Protein AF-A0A6I3B6B9-F1 (afdb_monomer_lite)

Sequence (258 aa):
MRSDYGFRREELPRYLNVDPARRLVVLAGHDRGEQVFMSELSAALTDPCNPTTLVIIAGGQFFLPPEGKAEQDWQAEFREFRREFYRSLPFNSAIEDSARGSLAGREPFLGLHLRYSDRAHQAPLVDEIRKALIEARDASGLSSVFIASDTNEARAKWVSECKSLGLNPWFIEQDSWDRSKTGSGHAALVDWRVLGHSQRLVYFSESTFAVEAAVAAGAYDRSFPLAPHPRQAAAVKGRELIRAAVTYPMRHGWFSSQ

Foldseek 3Di:
DDDPPPDDPVPFDEAWDQDLVQLETEHHPPPNFRQVCVVVVVVSCPDPSNRPYYHYDHPADHDDDDPPDDPVVRVVVVLLVLLVVLVPDDDDVVLVVLLCVVCPPDDAEEEEEEECPPVVLWDFDPVLLLVQLLVL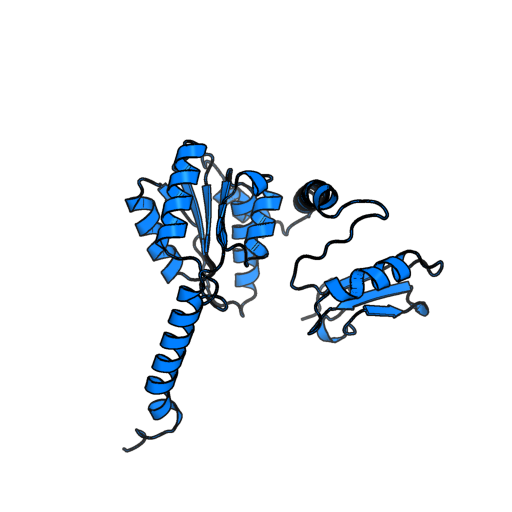CVVPVAQEYEYHYLDPVVVVVVCVSSVVSNHDYDYDDQPDSDPVDPRVVSRLSSSLVNLLCHQEYEYALPDRSNCSSCSNVVNNVVYHHGGGDNVSNVVVVVVVVVVCVVCVCVVVCVPPDD

Structure (mmCIF, N/CA/C/O backbone):
data_AF-A0A6I3B6B9-F1
#
_entry.id   AF-A0A6I3B6B9-F1
#
loop_
_atom_site.group_PDB
_atom_site.id
_atom_site.type_symbol
_atom_site.label_atom_id
_atom_site.label_alt_id
_atom_site.label_comp_id
_atom_site.label_asym_id
_atom_site.label_entity_id
_atom_site.label_seq_id
_atom_site.pdbx_PDB_ins_code
_atom_site.Cartn_x
_atom_site.Cartn_y
_atom_site.Cartn_z
_atom_site.occupancy
_atom_site.B_iso_or_equiv
_atom_site.auth_seq_id
_atom_site.auth_comp_id
_atom_site.auth_asym_id
_atom_site.auth_atom_id
_atom_site.pdbx_PDB_model_num
ATOM 1 N N . MET A 1 1 ? -2.549 16.745 -22.716 1.00 38.81 1 MET A N 1
ATOM 2 C CA . MET A 1 1 ? -1.732 17.430 -21.689 1.00 38.81 1 MET A CA 1
ATOM 3 C C . MET A 1 1 ? -0.297 16.970 -21.919 1.00 38.81 1 MET A C 1
ATOM 5 O O . MET A 1 1 ? -0.102 15.767 -21.989 1.00 38.81 1 MET A O 1
ATOM 9 N N . ARG A 1 2 ? 0.665 17.863 -22.207 1.00 31.73 2 ARG A N 1
ATOM 10 C CA . ARG A 1 2 ? 2.077 17.457 -22.378 1.00 31.73 2 ARG A CA 1
ATOM 11 C C . ARG A 1 2 ? 2.531 16.854 -21.045 1.00 31.73 2 ARG A C 1
ATOM 13 O O . ARG A 1 2 ? 2.477 17.557 -20.047 1.00 31.73 2 ARG A O 1
ATOM 20 N N . SER A 1 3 ? 2.899 15.577 -21.008 1.00 39.84 3 SER A N 1
ATOM 21 C CA . SER A 1 3 ? 3.627 15.032 -19.862 1.00 39.84 3 SER A CA 1
ATOM 22 C C . SER A 1 3 ? 5.024 15.652 -19.853 1.00 39.84 3 SER A C 1
ATOM 24 O O . SER A 1 3 ? 5.710 15.616 -20.874 1.00 39.84 3 SER A O 1
ATOM 26 N N . ASP A 1 4 ? 5.428 16.227 -18.721 1.00 49.41 4 ASP A N 1
ATOM 27 C CA . ASP A 1 4 ? 6.659 17.012 -18.497 1.00 49.41 4 ASP A CA 1
ATOM 28 C C . ASP A 1 4 ? 7.987 16.230 -18.649 1.00 49.41 4 ASP A C 1
ATOM 30 O O . ASP A 1 4 ? 9.036 16.669 -18.192 1.00 49.41 4 ASP A O 1
ATOM 34 N N . TYR A 1 5 ? 7.982 15.081 -19.329 1.00 53.72 5 TYR A N 1
ATOM 35 C CA . TYR A 1 5 ? 9.140 14.191 -19.488 1.00 53.72 5 TYR A CA 1
ATOM 36 C C . TYR A 1 5 ? 9.708 14.168 -20.918 1.00 53.72 5 TYR A C 1
ATOM 38 O O . TYR A 1 5 ? 10.450 13.259 -21.272 1.00 53.72 5 TYR A O 1
ATOM 46 N N . GLY A 1 6 ? 9.338 15.131 -21.771 1.00 60.41 6 GLY A N 1
ATOM 47 C CA . GLY A 1 6 ? 9.837 15.230 -23.154 1.00 60.41 6 GLY A CA 1
ATOM 48 C C . GLY A 1 6 ? 9.167 14.292 -24.171 1.00 60.41 6 GLY A C 1
ATOM 49 O O . GLY A 1 6 ? 9.440 14.401 -25.362 1.00 60.41 6 GLY A O 1
ATOM 50 N N . PHE A 1 7 ? 8.238 13.438 -23.733 1.00 65.50 7 PHE A N 1
ATOM 51 C CA . PHE A 1 7 ? 7.460 12.527 -24.579 1.00 65.50 7 PHE A CA 1
ATOM 52 C C . PHE A 1 7 ? 5.974 12.624 -24.238 1.00 65.50 7 PHE A C 1
ATOM 54 O O . PHE A 1 7 ? 5.615 12.908 -23.092 1.00 65.50 7 PHE A O 1
ATOM 61 N N . ARG A 1 8 ? 5.097 12.365 -25.213 1.00 72.81 8 ARG A N 1
ATOM 62 C CA . ARG A 1 8 ? 3.665 12.145 -24.970 1.00 72.81 8 ARG A CA 1
ATOM 63 C C . ARG A 1 8 ? 3.417 10.655 -24.817 1.00 72.81 8 ARG A C 1
ATOM 65 O O . ARG A 1 8 ? 3.852 9.866 -25.651 1.00 72.81 8 ARG A O 1
ATOM 72 N N . ARG A 1 9 ? 2.714 10.270 -23.753 1.00 70.62 9 ARG A N 1
ATOM 73 C CA . ARG A 1 9 ? 2.458 8.862 -23.424 1.00 70.62 9 ARG A CA 1
ATOM 74 C C . ARG A 1 9 ? 1.792 8.105 -24.574 1.00 70.62 9 ARG A C 1
ATOM 76 O O . ARG A 1 9 ? 2.092 6.937 -24.781 1.00 70.62 9 ARG A O 1
ATOM 83 N N . GLU A 1 10 ? 0.907 8.766 -25.310 1.00 76.81 10 GLU A N 1
ATOM 84 C CA . GLU A 1 10 ? 0.165 8.190 -26.434 1.00 76.81 10 GLU A CA 1
ATOM 85 C C . GLU A 1 10 ? 1.053 7.920 -27.659 1.00 76.81 10 GLU A C 1
ATOM 87 O O . GLU A 1 10 ? 0.678 7.134 -28.525 1.00 76.81 10 GLU A O 1
ATOM 92 N N . GLU A 1 11 ? 2.219 8.565 -27.728 1.00 81.38 11 GLU A N 1
ATOM 93 C CA . GLU A 1 11 ? 3.175 8.482 -28.837 1.00 81.38 11 GLU A CA 1
ATOM 94 C C . GLU A 1 11 ? 4.294 7.458 -28.565 1.00 81.38 11 GLU A C 1
ATOM 96 O O . GLU A 1 11 ? 5.114 7.193 -29.445 1.00 81.38 11 GLU A O 1
ATOM 101 N N . LEU A 1 12 ? 4.342 6.869 -27.362 1.00 82.44 12 LEU A N 1
ATOM 102 C CA . LEU A 1 12 ? 5.348 5.869 -27.008 1.00 82.44 12 LEU A CA 1
ATOM 103 C C . LEU A 1 12 ? 5.001 4.494 -27.610 1.00 82.44 12 LEU A C 1
ATOM 105 O O . LEU A 1 12 ? 3.853 4.046 -27.503 1.00 82.44 12 LEU A O 1
ATOM 109 N N . PRO A 1 13 ? 5.976 3.801 -28.233 1.00 84.19 13 PRO A N 1
ATOM 110 C CA . PRO A 1 13 ? 5.755 2.478 -28.800 1.00 84.19 13 PRO A CA 1
ATOM 111 C C . PRO A 1 13 ? 5.383 1.462 -27.713 1.00 84.19 13 PRO A C 1
ATOM 113 O O . PRO A 1 13 ? 5.829 1.545 -26.568 1.00 84.19 13 PRO A O 1
ATOM 116 N N . ARG A 1 14 ? 4.545 0.492 -28.092 1.00 85.50 14 ARG A N 1
ATOM 117 C CA . ARG A 1 14 ? 4.165 -0.637 -27.233 1.00 85.50 14 ARG A CA 1
ATOM 118 C C . ARG A 1 14 ? 5.263 -1.701 -27.223 1.00 85.50 14 ARG A C 1
ATOM 120 O O . ARG A 1 14 ? 6.013 -1.823 -28.189 1.00 85.50 14 ARG A O 1
ATOM 127 N N . TYR A 1 15 ? 5.263 -2.511 -26.169 1.00 88.75 15 TYR A N 1
ATOM 128 C CA . TYR A 1 15 ? 6.229 -3.572 -25.874 1.00 88.75 15 TYR A CA 1
ATOM 129 C C . TYR A 1 15 ? 7.652 -3.034 -25.723 1.00 88.75 15 TYR A C 1
ATOM 131 O O . TYR A 1 15 ? 7.824 -1.861 -25.392 1.00 88.75 15 TYR A O 1
ATOM 139 N N . LEU A 1 16 ? 8.656 -3.893 -25.891 1.00 88.62 16 LEU A N 1
ATOM 140 C CA . LEU A 1 16 ? 10.049 -3.478 -25.937 1.00 88.62 16 LEU A CA 1
ATOM 141 C C . LEU A 1 16 ? 10.383 -2.917 -27.325 1.00 88.62 16 LEU A C 1
ATOM 143 O O . LEU A 1 16 ? 10.212 -3.586 -28.343 1.00 88.62 16 LEU A O 1
ATOM 147 N N . ASN A 1 17 ? 10.877 -1.686 -27.357 1.00 90.94 17 ASN A N 1
ATOM 148 C CA . ASN A 1 17 ? 11.346 -1.014 -28.555 1.00 90.94 17 ASN A CA 1
ATOM 149 C C . ASN A 1 17 ? 12.732 -0.424 -28.296 1.00 90.94 17 ASN A C 1
ATOM 151 O O . ASN A 1 17 ? 12.936 0.288 -27.313 1.00 90.94 17 ASN A O 1
ATOM 155 N N . VAL A 1 18 ? 13.672 -0.718 -29.188 1.00 89.31 18 VAL A N 1
ATOM 156 C CA . VAL A 1 18 ? 15.020 -0.155 -29.164 1.00 89.31 18 VAL A CA 1
ATOM 157 C C . VAL A 1 18 ? 15.157 0.739 -30.389 1.00 89.31 18 VAL A C 1
ATOM 159 O O . VAL A 1 18 ? 14.987 0.275 -31.515 1.00 89.31 18 VAL A O 1
ATOM 162 N N . ASP A 1 19 ? 15.464 2.013 -30.165 1.00 87.50 19 ASP A N 1
ATOM 163 C CA . ASP A 1 19 ? 15.798 2.997 -31.193 1.00 87.50 19 ASP A CA 1
ATOM 164 C C . ASP A 1 19 ? 17.287 3.361 -31.044 1.00 87.50 19 ASP A C 1
ATOM 166 O O . ASP A 1 19 ? 17.639 4.255 -30.261 1.00 87.50 19 ASP A O 1
ATOM 170 N N . PRO A 1 20 ? 18.190 2.668 -31.769 1.00 85.06 20 PRO A N 1
ATOM 171 C CA . PRO A 1 20 ? 19.626 2.919 -31.684 1.00 85.06 20 PRO A CA 1
ATOM 172 C C . PRO A 1 20 ? 20.008 4.327 -32.144 1.00 85.06 20 PRO A C 1
ATOM 174 O O . PRO A 1 20 ? 20.927 4.924 -31.589 1.00 85.06 20 PRO A O 1
ATOM 177 N N . ALA A 1 21 ? 19.285 4.887 -33.122 1.00 85.69 21 ALA A N 1
ATOM 178 C CA . ALA A 1 21 ? 19.576 6.210 -33.671 1.00 85.69 21 ALA A CA 1
ATOM 179 C C . ALA A 1 21 ? 19.356 7.311 -32.626 1.00 85.69 21 ALA A C 1
ATOM 181 O O . ALA A 1 21 ? 20.108 8.285 -32.574 1.00 85.69 21 ALA A O 1
ATOM 182 N N . ARG A 1 22 ? 18.347 7.139 -31.768 1.00 84.00 22 ARG A N 1
ATOM 183 C CA . ARG A 1 22 ? 18.064 8.043 -30.645 1.00 84.00 22 ARG A CA 1
ATOM 184 C C . ARG A 1 22 ? 18.672 7.588 -29.322 1.00 84.00 22 ARG A C 1
ATOM 186 O O . ARG A 1 22 ? 18.488 8.278 -28.323 1.00 84.00 22 ARG A O 1
ATOM 193 N N . ARG A 1 23 ? 19.380 6.451 -29.303 1.00 87.56 23 ARG A N 1
ATOM 194 C CA . ARG A 1 23 ? 19.911 5.804 -28.088 1.00 87.56 23 ARG A CA 1
ATOM 195 C C . ARG A 1 23 ? 18.830 5.657 -27.008 1.00 87.56 23 ARG A C 1
ATOM 197 O O . ARG A 1 23 ? 19.065 5.934 -25.830 1.00 87.56 23 ARG A O 1
ATOM 204 N N . LEU A 1 24 ? 17.637 5.252 -27.436 1.00 87.12 24 LEU A N 1
ATOM 205 C CA . LEU A 1 24 ? 16.426 5.183 -26.628 1.00 87.12 24 LEU A CA 1
ATOM 206 C C . LEU A 1 24 ? 15.938 3.736 -26.545 1.00 87.12 24 LEU A C 1
ATOM 208 O O . LEU A 1 24 ? 15.806 3.064 -27.565 1.00 87.12 24 LEU A O 1
ATOM 212 N N . VAL A 1 25 ? 15.606 3.287 -25.338 1.00 89.69 25 VAL A N 1
ATOM 213 C CA . VAL A 1 25 ? 14.849 2.052 -25.113 1.00 89.69 25 VAL A CA 1
ATOM 214 C C . VAL A 1 25 ? 13.513 2.415 -24.486 1.00 89.69 25 VAL A C 1
ATOM 216 O O . VAL A 1 25 ? 13.463 3.143 -23.494 1.00 89.69 25 VAL A O 1
ATOM 219 N N . VAL A 1 26 ? 12.426 1.913 -25.060 1.00 89.31 26 VAL A N 1
ATOM 220 C CA . VAL A 1 26 ? 11.072 2.061 -24.526 1.00 89.31 26 VAL A CA 1
ATOM 221 C C . VAL A 1 26 ? 10.525 0.683 -24.179 1.00 89.31 26 VAL A C 1
ATOM 223 O O . VAL A 1 26 ? 10.604 -0.228 -24.995 1.00 89.31 26 VAL A O 1
ATOM 226 N N . LEU A 1 27 ? 9.948 0.529 -22.990 1.00 88.00 27 LEU A N 1
ATOM 227 C CA . LEU A 1 27 ? 9.214 -0.666 -22.588 1.00 88.00 27 LEU A CA 1
ATOM 228 C C . LEU A 1 27 ? 7.803 -0.283 -22.147 1.00 88.00 27 LEU A C 1
ATOM 230 O O . LEU A 1 27 ? 7.635 0.421 -21.156 1.00 88.00 27 LEU A O 1
ATOM 234 N N . ALA A 1 28 ? 6.788 -0.786 -22.843 1.00 86.31 28 ALA A N 1
ATOM 235 C CA . ALA A 1 28 ? 5.387 -0.648 -22.451 1.00 86.31 28 ALA A CA 1
ATOM 236 C C . ALA A 1 28 ? 4.649 -1.987 -22.609 1.00 86.31 28 ALA A C 1
ATOM 238 O O . ALA A 1 28 ? 4.169 -2.307 -23.694 1.00 86.31 28 ALA A O 1
ATOM 239 N N . GLY A 1 29 ? 4.550 -2.785 -21.542 1.00 74.56 29 GLY A N 1
ATOM 240 C CA . GLY A 1 29 ? 4.134 -4.197 -21.604 1.00 74.56 29 GLY A CA 1
ATOM 241 C C . GLY A 1 29 ? 2.725 -4.446 -22.157 1.00 74.56 29 GLY A C 1
ATOM 242 O O . GLY A 1 29 ? 2.453 -5.525 -22.687 1.00 74.56 29 GLY A O 1
ATOM 243 N N . HIS A 1 30 ? 1.852 -3.436 -22.083 1.00 79.00 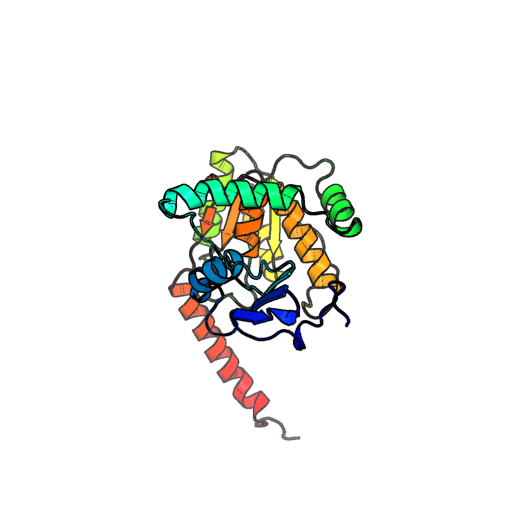30 HIS A N 1
ATOM 244 C CA . HIS A 1 30 ? 0.488 -3.445 -22.617 1.00 79.00 30 HIS A CA 1
ATOM 245 C C . HIS A 1 30 ? -0.298 -4.688 -22.148 1.00 79.00 30 HIS A C 1
ATOM 247 O O . HIS A 1 30 ? -0.536 -4.848 -20.956 1.00 79.00 30 HIS A O 1
ATOM 253 N N . ASP A 1 31 ?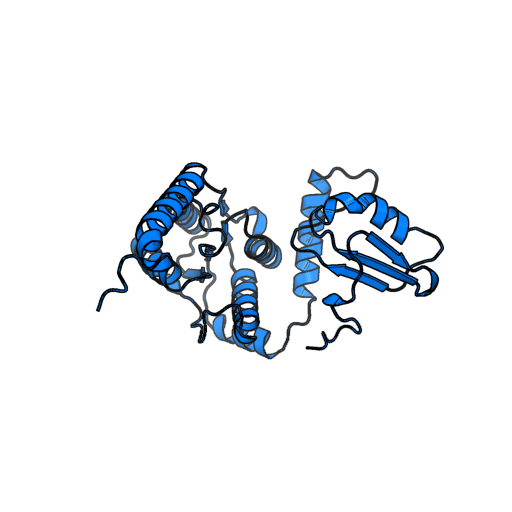 -0.704 -5.569 -23.055 1.00 75.94 31 ASP A N 1
ATOM 254 C CA . ASP A 1 31 ? -1.495 -6.777 -22.800 1.00 75.94 31 ASP A CA 1
ATOM 255 C C . ASP A 1 31 ? -0.648 -7.989 -22.395 1.00 75.94 31 ASP A C 1
ATOM 257 O O . ASP A 1 31 ? -1.189 -8.955 -21.864 1.00 75.94 31 ASP A O 1
ATOM 261 N N . ARG A 1 32 ? 0.674 -7.949 -22.607 1.00 71.38 32 ARG A N 1
ATOM 262 C CA . ARG A 1 32 ? 1.589 -9.045 -22.241 1.00 71.38 32 ARG A CA 1
ATOM 263 C C . ARG A 1 32 ? 2.221 -8.862 -20.861 1.00 71.38 32 ARG A C 1
ATOM 265 O O . ARG A 1 32 ? 2.762 -9.816 -20.310 1.00 71.38 32 ARG A O 1
ATOM 272 N N . GLY A 1 33 ? 2.132 -7.653 -20.306 1.00 73.25 33 GLY A N 1
ATOM 273 C CA . GLY A 1 33 ? 2.845 -7.257 -19.096 1.00 73.25 33 GLY A CA 1
ATOM 274 C C . GLY A 1 33 ? 4.339 -7.042 -19.346 1.00 73.25 33 GLY A C 1
ATOM 275 O O . GLY A 1 33 ? 4.922 -7.552 -20.301 1.00 73.25 33 GLY A O 1
ATOM 276 N N . GLU A 1 34 ? 4.974 -6.240 -18.497 1.00 78.69 34 GLU A N 1
ATOM 277 C CA . GLU A 1 34 ? 6.371 -5.832 -18.680 1.00 78.69 34 GLU A CA 1
ATOM 278 C C . GLU A 1 34 ? 7.358 -6.969 -18.381 1.00 78.69 34 GLU A C 1
ATOM 280 O O . GLU A 1 34 ? 8.404 -7.060 -19.021 1.00 78.69 34 GLU A O 1
ATOM 285 N N . GLN A 1 35 ? 7.002 -7.876 -17.462 1.00 79.19 35 GLN A N 1
ATOM 286 C CA . GLN A 1 35 ? 7.894 -8.932 -16.972 1.00 79.19 35 GLN A CA 1
ATOM 287 C C . GLN A 1 35 ? 8.373 -9.886 -18.082 1.00 79.19 35 GLN A C 1
ATOM 289 O O . GLN A 1 35 ? 9.499 -10.377 -18.029 1.00 79.19 35 GLN A O 1
ATOM 294 N N . VAL A 1 36 ? 7.546 -10.111 -19.110 1.00 80.50 36 VAL A N 1
ATOM 295 C CA . VAL A 1 36 ? 7.875 -10.976 -20.258 1.00 80.50 36 VAL A CA 1
ATOM 296 C C . VAL A 1 36 ? 9.099 -10.463 -21.024 1.00 80.50 36 VAL A C 1
ATOM 298 O O . VAL A 1 36 ? 9.850 -11.257 -21.580 1.00 80.50 36 VAL A O 1
ATOM 301 N N . PHE A 1 37 ? 9.332 -9.150 -21.014 1.00 83.94 37 PHE A N 1
ATOM 302 C CA . PHE A 1 37 ? 10.385 -8.501 -21.794 1.00 83.94 37 PHE A CA 1
ATOM 303 C C . PHE A 1 37 ? 11.680 -8.276 -21.006 1.00 83.94 37 PHE A C 1
ATOM 305 O O . PHE A 1 37 ? 12.622 -7.706 -21.545 1.00 83.94 37 PHE A O 1
ATOM 312 N N . MET A 1 38 ? 11.764 -8.689 -19.737 1.00 82.44 38 MET A N 1
ATOM 313 C CA . MET A 1 38 ? 12.895 -8.314 -18.876 1.00 82.44 38 MET A CA 1
ATOM 314 C C . MET A 1 38 ? 14.235 -8.898 -19.335 1.00 82.44 38 MET A C 1
ATOM 316 O O . MET A 1 38 ? 15.259 -8.227 -19.212 1.00 82.44 38 MET A O 1
ATOM 320 N N . SER A 1 39 ? 14.237 -10.108 -19.902 1.00 81.69 39 SER A N 1
ATOM 321 C CA . SER A 1 39 ? 15.453 -10.709 -20.469 1.00 81.69 39 SER A CA 1
ATOM 322 C C . SER A 1 39 ? 15.936 -9.938 -21.703 1.00 81.69 39 SER A C 1
ATOM 324 O O . SER A 1 39 ? 17.109 -9.578 -21.784 1.00 81.69 39 SER A O 1
ATOM 326 N N . GLU A 1 40 ? 15.025 -9.603 -22.617 1.00 86.00 40 GLU A N 1
ATOM 327 C CA . GLU A 1 40 ? 15.333 -8.822 -23.820 1.00 86.00 40 GLU A CA 1
ATOM 328 C C . GLU A 1 40 ? 15.750 -7.385 -23.473 1.00 86.00 40 GLU A C 1
ATOM 330 O O . GLU A 1 40 ? 16.682 -6.848 -24.067 1.00 86.00 40 GLU A O 1
ATOM 335 N N . LEU A 1 41 ? 15.115 -6.774 -22.467 1.00 85.88 41 LEU A N 1
ATOM 336 C CA . LEU A 1 41 ? 15.498 -5.462 -21.951 1.00 85.88 41 LEU A CA 1
ATOM 337 C C . LEU A 1 41 ? 16.916 -5.498 -21.370 1.00 85.88 41 LEU A C 1
ATOM 339 O O . LEU A 1 41 ? 17.708 -4.601 -21.640 1.00 85.88 41 LEU A O 1
ATOM 343 N N . SER A 1 42 ? 17.253 -6.531 -20.594 1.00 84.12 42 SER A N 1
ATOM 344 C CA . SER A 1 42 ? 18.599 -6.699 -20.039 1.00 84.12 42 SER A CA 1
ATOM 345 C C . SER A 1 42 ? 19.658 -6.802 -21.140 1.00 84.12 42 SER A C 1
ATOM 347 O O . SER A 1 42 ? 20.688 -6.129 -21.066 1.00 84.12 42 SER A O 1
ATOM 349 N N . ALA A 1 43 ? 19.371 -7.564 -22.199 1.00 84.50 43 ALA A N 1
ATOM 350 C CA . ALA A 1 43 ? 20.232 -7.642 -23.376 1.00 84.50 43 ALA A CA 1
ATOM 351 C C . ALA A 1 43 ? 20.362 -6.277 -24.080 1.00 84.50 43 ALA A C 1
ATOM 353 O O . ALA A 1 43 ? 21.467 -5.834 -24.373 1.00 84.50 43 ALA A O 1
ATOM 354 N N . ALA A 1 44 ? 19.255 -5.553 -24.275 1.00 84.50 44 ALA A N 1
ATOM 355 C CA . ALA A 1 44 ? 19.263 -4.237 -24.917 1.00 84.50 44 ALA A CA 1
ATOM 356 C C . ALA A 1 44 ? 20.045 -3.170 -24.126 1.00 84.50 44 ALA A C 1
ATOM 358 O O . ALA A 1 44 ? 20.642 -2.274 -24.719 1.00 84.50 44 ALA A O 1
ATOM 359 N N . LEU A 1 45 ? 20.054 -3.252 -22.791 1.00 83.00 45 LEU A N 1
ATOM 360 C CA . LEU A 1 45 ? 20.804 -2.333 -21.925 1.00 83.00 45 LEU A CA 1
ATOM 361 C C . LEU A 1 45 ? 22.302 -2.659 -21.845 1.00 83.00 45 LEU A C 1
ATOM 363 O O . LEU A 1 45 ? 23.089 -1.795 -21.466 1.00 83.00 45 LEU A O 1
ATOM 367 N N . THR A 1 46 ? 22.693 -3.887 -22.185 1.00 79.81 46 THR A N 1
ATOM 368 C CA . THR A 1 46 ? 24.094 -4.338 -22.200 1.00 79.81 46 THR A CA 1
ATOM 369 C C . THR A 1 46 ? 24.729 -4.265 -23.595 1.00 79.81 46 THR A C 1
ATOM 371 O O . THR A 1 46 ? 25.938 -4.456 -23.726 1.00 79.81 46 THR A O 1
ATOM 374 N N . ASP A 1 47 ? 23.944 -3.933 -24.626 1.00 76.25 47 ASP A N 1
ATOM 375 C CA . ASP A 1 47 ? 24.398 -3.748 -26.006 1.00 76.25 47 ASP A CA 1
ATOM 376 C C . ASP A 1 47 ? 25.375 -2.550 -26.139 1.00 76.25 47 ASP A C 1
ATOM 378 O O . ASP A 1 47 ? 25.138 -1.481 -25.559 1.00 76.25 47 ASP A O 1
ATOM 382 N N . PRO A 1 48 ? 26.461 -2.671 -26.932 1.00 62.81 48 PRO A N 1
ATOM 383 C CA . PRO A 1 48 ? 27.417 -1.589 -27.197 1.00 62.81 48 PRO A CA 1
ATOM 384 C C . PRO A 1 48 ? 26.817 -0.290 -27.767 1.00 62.81 48 PRO A C 1
ATOM 386 O O . PRO A 1 48 ? 27.473 0.751 -27.687 1.00 62.81 48 PRO A O 1
ATOM 389 N N . CYS A 1 49 ? 25.584 -0.291 -28.289 1.00 65.00 49 CYS A N 1
ATOM 390 C CA . CYS A 1 49 ? 24.871 0.938 -28.665 1.00 65.00 49 CYS A CA 1
ATOM 391 C C . CYS A 1 49 ? 24.615 1.888 -27.474 1.00 65.00 49 CYS A C 1
ATOM 393 O O . CYS A 1 49 ? 24.356 3.076 -27.688 1.00 65.00 49 CYS A O 1
ATOM 395 N N . ASN A 1 50 ? 24.724 1.383 -26.236 1.00 70.38 50 ASN A N 1
ATOM 396 C CA . ASN A 1 50 ? 24.673 2.113 -24.969 1.00 70.38 50 ASN A CA 1
ATOM 397 C C . ASN A 1 50 ? 23.529 3.146 -24.924 1.00 70.38 50 ASN A C 1
ATOM 399 O O . ASN A 1 50 ? 23.768 4.346 -25.139 1.00 70.38 50 ASN A O 1
ATOM 403 N N . PRO A 1 51 ? 22.278 2.707 -24.711 1.00 76.94 51 PRO A N 1
ATOM 404 C CA . PRO A 1 51 ? 21.149 3.621 -24.640 1.00 76.94 51 PRO A CA 1
ATOM 405 C C . PRO A 1 51 ? 21.351 4.650 -23.520 1.00 76.94 51 PRO A C 1
ATOM 407 O O . PRO A 1 51 ? 21.688 4.310 -22.391 1.00 76.94 51 PRO A O 1
ATOM 410 N N . THR A 1 52 ? 21.138 5.929 -23.827 1.00 81.25 52 THR A N 1
ATOM 411 C CA . THR A 1 52 ? 21.231 7.026 -22.847 1.00 81.25 52 THR A CA 1
ATOM 412 C C . THR A 1 52 ? 19.895 7.324 -22.187 1.00 81.25 52 THR A C 1
ATOM 414 O O . THR A 1 52 ? 19.829 8.096 -21.232 1.00 81.25 52 THR A O 1
ATOM 417 N N . THR A 1 53 ? 18.806 6.769 -22.718 1.00 82.06 53 THR A N 1
ATOM 418 C CA . THR A 1 53 ? 17.455 7.024 -22.228 1.00 82.06 53 THR A CA 1
ATOM 419 C C . THR A 1 53 ? 16.659 5.729 -22.200 1.00 82.06 53 THR A C 1
ATOM 421 O O . THR A 1 53 ? 16.538 5.040 -23.210 1.00 82.06 53 THR A O 1
ATOM 424 N N . LEU A 1 54 ? 16.098 5.422 -21.032 1.00 84.06 54 LEU A N 1
ATOM 425 C CA . LEU A 1 54 ? 15.186 4.308 -20.809 1.00 84.06 54 LEU A CA 1
ATOM 426 C C . LEU A 1 54 ? 13.830 4.871 -20.381 1.00 84.06 54 LEU A C 1
ATOM 428 O O . LEU A 1 54 ? 13.738 5.583 -19.382 1.00 84.06 54 LEU A O 1
ATOM 432 N N . VAL A 1 55 ? 12.783 4.548 -21.134 1.00 82.88 55 VAL A N 1
ATOM 433 C CA . VAL A 1 55 ? 11.402 4.928 -20.829 1.00 82.88 55 VAL A CA 1
ATOM 434 C C . VAL A 1 55 ? 10.606 3.663 -20.555 1.00 82.88 55 VAL A C 1
ATOM 436 O O . VAL A 1 55 ? 10.397 2.852 -21.449 1.00 82.88 55 VAL A O 1
ATOM 439 N N . ILE A 1 56 ? 10.132 3.494 -19.324 1.00 80.69 56 ILE A N 1
ATOM 440 C CA . ILE A 1 56 ? 9.291 2.356 -18.943 1.00 80.69 56 ILE A CA 1
ATOM 441 C C . ILE A 1 56 ? 7.888 2.870 -18.618 1.00 80.69 56 ILE A C 1
ATOM 443 O O . ILE A 1 56 ? 7.713 3.718 -17.745 1.00 80.69 56 ILE A O 1
ATOM 447 N N . ILE A 1 57 ? 6.881 2.330 -19.298 1.00 76.00 57 ILE A N 1
ATOM 448 C CA . ILE A 1 57 ? 5.472 2.448 -18.932 1.00 76.00 57 ILE A CA 1
ATOM 449 C C . ILE A 1 57 ? 5.061 1.102 -18.342 1.00 76.00 57 ILE A C 1
ATOM 451 O O . ILE A 1 57 ? 4.803 0.160 -19.084 1.00 76.00 57 ILE A O 1
ATOM 455 N N . ALA A 1 58 ? 4.985 1.029 -17.015 1.00 68.00 58 ALA A N 1
ATOM 456 C CA . ALA A 1 58 ? 4.586 -0.180 -16.304 1.00 68.00 58 ALA A CA 1
ATOM 457 C C . ALA A 1 58 ? 3.354 0.057 -15.425 1.00 68.00 58 ALA A C 1
ATOM 459 O O . ALA A 1 58 ? 3.197 1.123 -14.826 1.00 68.00 58 ALA A O 1
ATOM 460 N N . GLY A 1 59 ? 2.484 -0.954 -15.344 1.00 58.69 59 GLY A N 1
ATOM 461 C CA . GLY A 1 59 ? 1.345 -0.994 -14.416 1.00 58.69 59 GLY A CA 1
ATOM 462 C C . GLY A 1 59 ? 1.541 -1.923 -13.211 1.00 58.69 59 GLY A C 1
ATOM 463 O O . GLY A 1 59 ? 0.674 -1.970 -12.335 1.00 58.69 59 GLY A O 1
ATOM 464 N N . GLY A 1 60 ? 2.648 -2.670 -13.172 1.00 60.44 60 GLY A N 1
ATOM 465 C CA . GLY A 1 60 ? 2.932 -3.706 -12.179 1.00 60.44 60 GLY A CA 1
ATOM 466 C C . GLY A 1 60 ? 4.358 -3.653 -11.634 1.00 60.44 60 GLY A C 1
ATOM 467 O O . GLY A 1 60 ? 5.159 -2.801 -12.014 1.00 60.44 60 GLY A O 1
ATOM 468 N N . GLN A 1 61 ? 4.658 -4.574 -10.720 1.00 61.66 61 GLN A N 1
ATOM 469 C CA . GLN A 1 61 ? 6.011 -4.773 -10.209 1.00 61.66 61 GLN A CA 1
ATOM 470 C C . GLN A 1 61 ? 6.837 -5.500 -11.268 1.00 61.66 61 GLN A C 1
ATOM 472 O O . GLN A 1 61 ? 6.412 -6.541 -11.762 1.00 61.66 61 GLN A O 1
ATOM 477 N N . PHE A 1 62 ? 8.003 -4.959 -11.608 1.00 66.25 62 PHE A N 1
ATOM 478 C CA . PHE A 1 62 ? 8.989 -5.638 -12.441 1.00 66.25 62 PHE A CA 1
ATOM 479 C C . PHE A 1 62 ? 10.264 -5.851 -11.635 1.00 66.25 62 PHE A C 1
ATOM 481 O O . PHE A 1 62 ? 10.663 -5.015 -10.819 1.00 66.25 62 PHE A O 1
ATOM 488 N N . PHE A 1 63 ? 10.869 -7.011 -11.840 1.00 71.00 63 PHE A N 1
ATOM 489 C CA . PHE A 1 63 ? 11.986 -7.498 -11.050 1.00 71.00 63 PHE A CA 1
ATOM 490 C C . PHE A 1 63 ? 12.922 -8.292 -11.955 1.00 71.00 63 PHE A C 1
ATOM 492 O O . PHE A 1 63 ? 12.477 -9.150 -12.720 1.00 71.00 63 PHE A O 1
ATOM 499 N N . LEU A 1 64 ? 14.216 -7.991 -11.882 1.00 71.19 64 LEU A N 1
ATOM 500 C CA . LEU A 1 64 ? 15.250 -8.672 -12.654 1.00 71.19 64 LEU A CA 1
ATOM 501 C C . LEU A 1 64 ? 16.416 -9.026 -11.726 1.00 71.19 64 LEU A C 1
ATOM 503 O O . LEU A 1 64 ? 17.161 -8.122 -11.341 1.00 71.19 64 LEU A O 1
ATOM 507 N N . PRO A 1 65 ? 16.557 -10.302 -11.323 1.00 75.50 65 PRO A N 1
ATOM 508 C CA . PRO A 1 65 ? 17.746 -10.790 -10.638 1.00 75.50 65 PRO A CA 1
ATOM 509 C C . PRO A 1 65 ? 19.012 -10.547 -11.451 1.00 75.50 65 PRO A C 1
ATOM 511 O O . PRO A 1 65 ? 19.010 -10.818 -12.653 1.00 75.50 65 PRO A O 1
ATOM 514 N N . PRO A 1 66 ? 20.101 -10.082 -10.813 1.00 78.56 66 PRO A N 1
ATOM 515 C CA . PRO A 1 66 ? 21.430 -10.196 -11.387 1.00 78.56 66 PRO A CA 1
ATOM 516 C C . PRO A 1 66 ? 21.735 -11.654 -11.739 1.00 78.56 66 PRO A C 1
ATOM 518 O O . PRO A 1 66 ? 21.240 -12.582 -11.090 1.00 78.56 66 PRO A O 1
ATOM 521 N N . GLU A 1 67 ? 22.581 -11.854 -12.745 1.00 78.94 67 GLU A N 1
ATOM 522 C CA . GLU A 1 67 ? 23.015 -13.188 -13.149 1.00 78.94 67 GLU A CA 1
ATOM 523 C C . GLU A 1 67 ? 23.598 -13.969 -11.957 1.00 78.94 67 GLU A C 1
ATOM 525 O O . GLU A 1 67 ? 24.346 -13.433 -11.138 1.00 78.94 67 GLU A O 1
ATOM 530 N N . GLY A 1 68 ? 23.211 -15.241 -11.835 1.00 78.69 68 GLY A N 1
ATOM 531 C CA . GLY A 1 68 ? 23.662 -16.124 -10.756 1.00 78.69 68 GLY A CA 1
ATOM 532 C C . GLY A 1 68 ? 22.984 -15.908 -9.397 1.00 78.69 68 GLY A C 1
ATOM 533 O O . GLY A 1 68 ? 23.304 -16.633 -8.456 1.00 78.69 68 GLY A O 1
ATOM 534 N N . LYS A 1 69 ? 22.039 -14.966 -9.271 1.00 80.44 69 LYS A N 1
ATOM 535 C CA . LYS A 1 69 ? 21.314 -14.720 -8.019 1.00 80.44 69 LYS A CA 1
ATOM 536 C C . LYS A 1 69 ? 19.939 -15.381 -8.007 1.00 80.44 69 LYS A C 1
ATOM 538 O O . LYS A 1 69 ? 19.147 -15.200 -8.930 1.00 80.44 69 LYS A O 1
ATOM 543 N N . ALA A 1 70 ? 19.629 -16.110 -6.935 1.00 82.19 70 ALA A N 1
ATOM 544 C CA . ALA A 1 70 ? 18.296 -16.663 -6.739 1.00 82.19 70 ALA A CA 1
ATOM 545 C C . ALA A 1 70 ? 17.268 -15.539 -6.527 1.00 82.19 70 ALA A C 1
ATOM 547 O O . ALA A 1 70 ? 17.531 -14.542 -5.851 1.00 82.19 70 ALA A O 1
ATOM 548 N N . GLU A 1 71 ? 16.069 -15.722 -7.077 1.00 79.62 71 GLU A N 1
ATOM 549 C CA . GLU A 1 71 ? 14.976 -14.751 -6.973 1.00 79.62 71 GLU A CA 1
ATOM 550 C C . GLU A 1 71 ? 14.630 -14.410 -5.515 1.00 79.62 71 GLU A C 1
ATOM 552 O O . GLU A 1 71 ? 14.420 -13.246 -5.190 1.00 79.62 71 GLU A O 1
ATOM 557 N N . GLN A 1 72 ? 14.629 -15.398 -4.620 1.00 80.31 72 GLN A N 1
ATOM 558 C CA . GLN A 1 72 ? 14.290 -15.201 -3.206 1.00 80.31 72 GLN A CA 1
ATOM 559 C C . GLN A 1 72 ? 15.284 -14.279 -2.487 1.00 80.31 72 GLN A C 1
ATOM 561 O O . GLN A 1 72 ? 14.867 -13.385 -1.751 1.00 80.31 72 GLN A O 1
ATOM 566 N N . ASP A 1 73 ? 16.581 -14.442 -2.751 1.00 81.38 73 ASP A N 1
ATOM 567 C CA . ASP A 1 73 ? 17.626 -13.603 -2.159 1.00 81.38 73 ASP A CA 1
ATOM 568 C C . ASP A 1 73 ? 17.574 -12.186 -2.734 1.00 81.38 73 ASP A C 1
ATOM 570 O O . ASP A 1 73 ? 17.685 -11.192 -2.014 1.00 81.38 73 ASP A O 1
ATOM 574 N N . TRP A 1 74 ? 17.338 -12.074 -4.046 1.00 86.38 74 TRP A N 1
ATOM 575 C CA . TRP A 1 74 ? 17.221 -10.773 -4.693 1.00 86.38 74 TRP A CA 1
ATOM 576 C C . TRP A 1 74 ? 15.959 -10.012 -4.272 1.00 86.38 74 TRP A C 1
ATOM 578 O O . TRP A 1 74 ? 15.995 -8.791 -4.188 1.00 86.38 74 TRP A O 1
ATOM 588 N N . GLN A 1 75 ? 14.861 -10.692 -3.931 1.00 84.50 75 GLN A N 1
ATOM 589 C CA . GLN A 1 75 ? 13.622 -10.052 -3.471 1.00 84.50 75 GLN A CA 1
ATOM 590 C C . GLN A 1 75 ? 13.845 -9.176 -2.232 1.00 84.50 75 GLN A C 1
ATOM 592 O O . GLN A 1 75 ? 13.308 -8.069 -2.166 1.00 84.50 75 GLN A O 1
ATOM 597 N N . ALA A 1 76 ? 14.619 -9.649 -1.250 1.00 85.38 76 ALA A N 1
ATOM 598 C CA . ALA A 1 76 ? 14.897 -8.890 -0.030 1.00 85.38 76 ALA A CA 1
ATOM 599 C C . ALA A 1 76 ? 15.764 -7.655 -0.317 1.00 85.38 76 ALA A C 1
ATOM 601 O O . ALA A 1 76 ? 15.413 -6.543 0.078 1.00 85.38 76 ALA A O 1
ATOM 602 N N . GLU A 1 77 ? 16.846 -7.826 -1.076 1.00 87.75 77 GLU A N 1
ATOM 603 C CA . GLU A 1 77 ? 17.722 -6.715 -1.462 1.00 87.75 77 GLU A CA 1
ATOM 604 C C . GLU A 1 77 ? 17.007 -5.694 -2.348 1.00 87.75 77 GLU A C 1
ATOM 606 O O . GLU A 1 77 ? 17.103 -4.490 -2.124 1.00 87.75 77 GLU A O 1
ATOM 611 N N . PHE A 1 78 ? 16.214 -6.158 -3.314 1.00 87.94 78 PHE A N 1
ATOM 612 C CA . PHE A 1 78 ? 15.437 -5.293 -4.192 1.00 87.94 78 PHE A CA 1
ATOM 613 C C . PHE A 1 78 ? 14.360 -4.508 -3.440 1.00 87.94 78 PHE A C 1
ATOM 615 O O . PHE A 1 78 ? 14.052 -3.376 -3.812 1.00 87.94 78 PHE A O 1
ATOM 622 N N . ARG A 1 79 ? 13.788 -5.061 -2.360 1.00 90.00 79 ARG A N 1
ATOM 623 C CA . ARG A 1 79 ? 12.918 -4.284 -1.462 1.00 90.00 79 ARG A CA 1
ATOM 624 C C . ARG A 1 79 ? 13.677 -3.132 -0.809 1.00 90.00 79 ARG A C 1
ATOM 626 O O . ARG A 1 79 ? 13.139 -2.027 -0.788 1.00 90.00 79 ARG A O 1
ATOM 633 N N . GLU A 1 80 ? 14.902 -3.346 -0.334 1.00 90.31 80 GLU A N 1
ATOM 634 C CA . GLU A 1 80 ? 15.695 -2.261 0.259 1.00 90.31 80 GLU A CA 1
ATOM 635 C C . GLU A 1 80 ? 16.117 -1.224 -0.796 1.00 90.31 80 GLU A C 1
ATOM 637 O O . GLU A 1 80 ? 15.979 -0.027 -0.553 1.00 90.31 80 GLU A O 1
ATOM 642 N N . PHE A 1 81 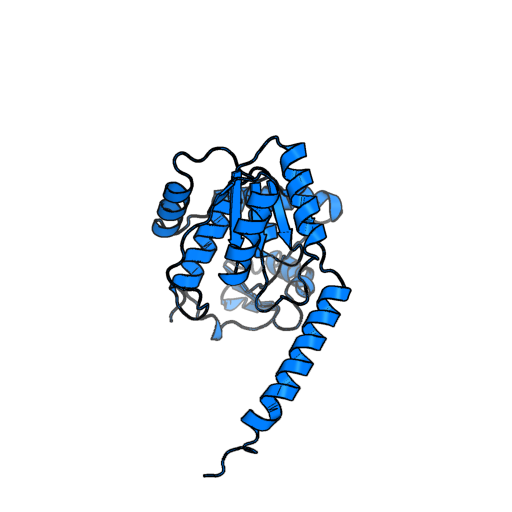? 16.498 -1.649 -2.008 1.00 89.38 81 PHE A N 1
ATOM 643 C CA . PHE A 1 81 ? 16.754 -0.719 -3.117 1.00 89.38 81 PHE A CA 1
ATOM 644 C C . PHE A 1 81 ? 15.533 0.141 -3.451 1.00 89.38 81 PHE A C 1
ATOM 646 O O . PHE A 1 81 ? 15.656 1.358 -3.589 1.00 89.38 81 PHE A O 1
ATOM 653 N N . ARG A 1 82 ? 14.339 -0.461 -3.547 1.00 90.25 82 ARG A N 1
ATOM 654 C CA . ARG A 1 82 ? 13.091 0.285 -3.772 1.00 90.25 82 ARG A CA 1
ATOM 655 C C . ARG A 1 82 ? 12.791 1.251 -2.636 1.00 90.25 82 ARG A C 1
ATOM 657 O O . ARG A 1 82 ? 12.404 2.386 -2.895 1.00 90.25 82 ARG A O 1
ATOM 664 N N . ARG A 1 83 ? 12.978 0.827 -1.388 1.00 92.56 83 ARG A N 1
ATOM 665 C CA . ARG A 1 83 ? 12.784 1.685 -0.218 1.00 92.56 83 ARG A CA 1
ATOM 666 C C . ARG A 1 83 ? 13.694 2.909 -0.266 1.00 92.56 83 ARG A C 1
ATOM 668 O O . ARG A 1 83 ? 13.212 4.018 -0.043 1.00 92.56 83 ARG A O 1
ATOM 675 N N . GLU A 1 84 ? 14.975 2.723 -0.568 1.00 91.94 84 GLU A N 1
ATOM 676 C CA . GLU A 1 84 ? 15.920 3.834 -0.670 1.00 91.94 84 GLU A CA 1
ATOM 677 C C . GLU A 1 84 ? 15.582 4.752 -1.847 1.00 91.94 84 GLU A C 1
ATOM 679 O O . GLU A 1 84 ? 15.523 5.969 -1.688 1.00 91.94 84 GLU A O 1
ATOM 684 N N . PHE A 1 85 ? 15.215 4.176 -2.993 1.00 89.81 85 PHE A N 1
ATOM 685 C CA . PHE A 1 85 ? 14.705 4.939 -4.128 1.00 89.81 85 PHE A CA 1
ATOM 686 C C . PHE A 1 85 ? 13.492 5.801 -3.743 1.00 89.81 85 PHE A C 1
ATOM 688 O O . PHE A 1 85 ? 13.467 6.999 -4.020 1.00 89.81 85 PHE A O 1
ATOM 695 N N . TYR A 1 86 ? 12.506 5.237 -3.039 1.00 89.69 86 TYR A N 1
ATOM 696 C CA . TYR A 1 86 ? 11.334 5.980 -2.571 1.00 89.69 86 TYR A CA 1
ATOM 697 C C . TYR A 1 86 ? 11.669 7.101 -1.586 1.00 89.69 86 TYR A C 1
ATOM 699 O O . TYR A 1 86 ? 10.963 8.110 -1.556 1.00 89.69 86 TYR A O 1
ATOM 707 N N . ARG A 1 87 ? 12.738 6.955 -0.796 1.00 88.38 87 ARG A N 1
ATOM 708 C CA . ARG A 1 87 ? 13.246 8.019 0.080 1.00 88.38 87 ARG A CA 1
ATOM 709 C C . ARG A 1 87 ? 13.954 9.122 -0.691 1.00 88.38 87 ARG A C 1
ATOM 711 O O . ARG A 1 87 ? 13.857 10.276 -0.286 1.00 88.38 87 ARG A O 1
ATOM 718 N N . SER A 1 88 ? 14.631 8.783 -1.787 1.00 87.88 88 SER A N 1
ATOM 719 C CA . SER A 1 88 ? 15.337 9.755 -2.621 1.00 87.88 88 SER A CA 1
ATOM 720 C C . SER A 1 88 ? 14.432 10.495 -3.609 1.00 87.88 88 SER A C 1
ATOM 722 O O . SER A 1 88 ? 14.869 11.476 -4.205 1.00 87.88 88 SER A O 1
ATOM 724 N N . LEU A 1 89 ? 13.196 10.027 -3.829 1.00 83.38 89 LEU A N 1
ATOM 725 C CA . LEU A 1 89 ? 12.271 10.644 -4.780 1.00 83.38 89 LEU A CA 1
ATOM 726 C C . LEU A 1 89 ? 11.863 12.062 -4.339 1.00 83.38 89 LEU A C 1
ATOM 728 O O . LEU A 1 89 ? 11.240 12.218 -3.285 1.00 83.38 89 LEU A O 1
ATOM 732 N N . PRO A 1 90 ? 12.124 13.098 -5.159 1.00 83.75 90 PRO A N 1
ATOM 733 C CA . PRO A 1 90 ? 11.626 14.437 -4.892 1.00 83.75 90 PRO A CA 1
ATOM 734 C C . PRO A 1 90 ? 10.150 14.525 -5.302 1.00 83.75 90 PRO A C 1
ATOM 736 O O . PRO A 1 90 ? 9.820 14.659 -6.482 1.00 83.75 90 PRO A O 1
ATOM 739 N N . PHE A 1 91 ? 9.245 14.447 -4.329 1.00 83.75 91 PHE A N 1
ATOM 740 C CA . PHE A 1 91 ? 7.828 14.723 -4.563 1.00 83.75 91 PHE A CA 1
ATOM 741 C C . PHE A 1 91 ? 7.575 16.229 -4.692 1.00 83.75 91 PHE A C 1
ATOM 743 O O . PHE A 1 91 ? 8.346 17.064 -4.214 1.00 83.75 91 PHE A O 1
ATOM 750 N N . ASN A 1 92 ? 6.460 16.584 -5.336 1.00 85.75 92 ASN A N 1
ATOM 751 C CA . ASN A 1 92 ? 5.981 17.962 -5.357 1.00 85.75 92 ASN A CA 1
ATOM 752 C C . ASN A 1 92 ? 5.816 18.477 -3.914 1.00 85.75 92 ASN A C 1
ATOM 754 O O . ASN A 1 92 ? 5.261 17.767 -3.074 1.00 85.75 92 ASN A O 1
ATOM 758 N N . SER A 1 93 ? 6.257 19.706 -3.632 1.00 87.31 93 SER A N 1
ATOM 759 C CA . SER A 1 93 ? 6.227 20.266 -2.275 1.00 87.31 93 SER A CA 1
ATOM 760 C C . SER A 1 93 ? 4.828 20.267 -1.663 1.00 87.31 93 SER A C 1
ATOM 762 O O . SER A 1 93 ? 4.697 19.991 -0.480 1.00 87.31 93 SER A O 1
ATOM 764 N N . ALA A 1 94 ? 3.771 20.459 -2.458 1.00 85.62 94 ALA A N 1
ATOM 765 C CA . ALA A 1 94 ? 2.398 20.404 -1.962 1.00 85.62 94 ALA A CA 1
ATOM 766 C C . ALA A 1 94 ? 2.017 19.017 -1.405 1.00 85.62 94 ALA A C 1
ATOM 768 O O . ALA A 1 94 ? 1.299 18.945 -0.406 1.00 85.62 94 ALA A O 1
ATOM 769 N N . ILE A 1 95 ? 2.529 17.929 -2.000 1.00 88.38 95 ILE A N 1
ATOM 770 C CA . ILE A 1 95 ? 2.343 16.558 -1.491 1.00 88.38 95 ILE A CA 1
ATOM 771 C C . ILE A 1 95 ? 3.066 16.410 -0.156 1.00 88.38 95 ILE A C 1
ATOM 773 O O . ILE A 1 95 ? 2.474 15.954 0.821 1.00 88.38 95 ILE A O 1
ATOM 777 N N . GLU A 1 96 ? 4.344 16.795 -0.119 1.00 91.88 96 GLU A N 1
ATOM 778 C CA . GLU A 1 96 ? 5.181 16.654 1.075 1.00 91.88 96 GLU A CA 1
ATOM 779 C C . GLU A 1 96 ? 4.659 17.495 2.237 1.00 91.88 96 GLU A C 1
ATOM 781 O O . GLU A 1 96 ? 4.608 17.015 3.366 1.00 91.88 96 GLU A O 1
ATOM 786 N N . ASP A 1 97 ? 4.225 18.724 1.977 1.00 92.19 97 ASP A N 1
ATOM 787 C CA . ASP A 1 97 ? 3.681 19.616 2.996 1.00 92.19 97 ASP A CA 1
ATOM 788 C C . ASP A 1 97 ? 2.344 19.092 3.530 1.00 92.19 97 ASP A C 1
ATOM 790 O O . ASP A 1 97 ? 2.127 19.090 4.743 1.00 92.19 97 ASP A O 1
ATOM 794 N N . SER A 1 98 ? 1.484 18.551 2.660 1.00 92.56 98 SER A N 1
ATOM 795 C CA . SER A 1 98 ? 0.215 17.927 3.065 1.00 92.56 98 SER A CA 1
ATOM 796 C C . SER A 1 98 ? 0.435 16.659 3.896 1.00 92.56 98 SER A C 1
ATOM 798 O O . SER A 1 98 ? -0.197 16.475 4.942 1.00 92.56 98 SER A O 1
ATOM 800 N N . ALA A 1 99 ? 1.357 15.789 3.472 1.00 94.19 99 ALA A N 1
ATOM 801 C CA . ALA A 1 99 ? 1.708 14.577 4.207 1.00 94.19 99 ALA A CA 1
ATOM 802 C C . ALA A 1 99 ? 2.334 14.921 5.567 1.00 94.19 99 ALA A C 1
ATOM 804 O O . ALA A 1 99 ? 1.895 14.414 6.600 1.00 94.19 99 ALA A O 1
ATOM 805 N N . ARG A 1 100 ? 3.301 15.847 5.593 1.00 94.25 100 ARG A N 1
ATOM 806 C CA . ARG A 1 100 ? 3.951 16.326 6.821 1.00 94.25 100 ARG A CA 1
ATOM 807 C C . ARG A 1 100 ? 2.952 16.967 7.776 1.00 94.25 100 ARG A C 1
ATOM 809 O O . ARG A 1 100 ? 2.982 16.662 8.963 1.00 94.25 100 ARG A O 1
ATOM 816 N N . GLY A 1 101 ? 2.055 17.813 7.271 1.00 95.00 101 GLY A N 1
ATOM 817 C CA . GLY A 1 101 ? 0.989 18.426 8.062 1.00 95.00 101 GLY A CA 1
ATOM 818 C C . GLY A 1 101 ? 0.052 17.386 8.678 1.00 95.00 101 GLY A C 1
ATOM 819 O O . GLY A 1 101 ? -0.310 17.501 9.845 1.00 95.00 101 GLY A O 1
ATOM 820 N N . SER A 1 102 ? -0.267 16.323 7.936 1.00 95.06 102 SER A N 1
ATOM 821 C CA . SER A 1 102 ? -1.107 15.219 8.424 1.00 95.06 102 SER A CA 1
ATOM 822 C C . SER A 1 102 ? -0.422 14.370 9.504 1.00 95.06 102 SER A C 1
ATOM 824 O O . SER A 1 102 ? -1.090 13.855 10.405 1.00 95.06 102 SER A O 1
ATOM 826 N N . LEU A 1 103 ? 0.906 14.233 9.417 1.00 95.75 103 LEU A N 1
ATOM 827 C CA . LEU A 1 103 ? 1.750 13.484 10.354 1.00 95.75 103 LEU A CA 1
ATOM 828 C C . LEU A 1 103 ? 2.167 14.298 11.587 1.00 95.75 103 LEU A C 1
ATOM 830 O O . LEU A 1 103 ? 2.567 13.716 12.595 1.00 95.75 103 LEU A O 1
ATOM 834 N N . ALA A 1 104 ? 2.099 15.628 11.529 1.00 94.50 104 ALA A N 1
ATOM 835 C CA . ALA A 1 104 ? 2.543 16.499 12.609 1.00 94.50 104 ALA A CA 1
ATOM 836 C C . ALA A 1 104 ? 1.791 16.197 13.918 1.00 94.50 104 ALA A C 1
ATOM 838 O O . ALA A 1 104 ? 0.562 16.223 13.973 1.00 94.50 104 ALA A O 1
ATOM 839 N N . GLY A 1 105 ? 2.542 15.895 14.983 1.00 89.00 105 GLY A N 1
ATOM 840 C CA . GLY A 1 105 ? 1.983 15.568 16.300 1.00 89.00 105 GLY A CA 1
ATOM 841 C C . GLY A 1 105 ? 1.261 14.218 16.377 1.00 89.00 105 GLY A C 1
ATOM 842 O O . GLY A 1 105 ? 0.542 13.974 17.345 1.00 89.00 105 GLY A O 1
ATOM 843 N N . ARG A 1 106 ? 1.413 13.342 15.374 1.00 92.69 106 ARG A N 1
ATOM 844 C CA . ARG A 1 106 ? 0.860 11.984 15.410 1.00 92.69 106 ARG A CA 1
ATOM 845 C C . ARG A 1 106 ? 1.817 11.024 16.109 1.00 92.69 106 ARG A C 1
ATOM 847 O O . ARG A 1 106 ? 2.995 10.949 15.775 1.00 92.69 106 ARG A O 1
ATOM 854 N N . GLU A 1 107 ? 1.263 10.244 17.029 1.00 93.12 107 GLU A N 1
ATOM 855 C CA . GLU A 1 107 ? 1.915 9.055 17.581 1.00 93.12 107 GLU A CA 1
ATOM 856 C C . GLU A 1 107 ? 2.170 8.003 16.486 1.00 93.12 107 GLU A C 1
ATOM 858 O O . GLU A 1 107 ? 1.457 7.994 15.472 1.00 93.12 107 GLU A O 1
ATOM 863 N N . PRO A 1 108 ? 3.124 7.070 16.685 1.00 97.06 108 PRO A N 1
ATOM 864 C CA . PRO A 1 108 ? 3.290 5.919 15.805 1.00 97.06 108 PRO A CA 1
ATOM 865 C C . PRO A 1 108 ? 1.964 5.178 15.583 1.00 97.06 108 PRO A C 1
ATOM 867 O O . PRO A 1 108 ? 1.160 5.003 16.501 1.00 97.06 108 PRO A O 1
ATOM 870 N N . PHE A 1 109 ? 1.721 4.741 14.348 1.00 98.56 109 PHE A N 1
ATOM 871 C CA . PHE A 1 109 ? 0.417 4.220 13.939 1.00 98.56 109 PHE A CA 1
ATOM 872 C C . PHE A 1 109 ? 0.524 2.992 13.032 1.00 98.56 109 PHE A C 1
ATOM 874 O O . PHE A 1 109 ? 1.541 2.748 12.374 1.00 98.56 109 PHE A O 1
ATOM 881 N N . LEU A 1 110 ? -0.568 2.233 12.992 1.00 98.69 110 LEU A N 1
ATOM 882 C CA . LEU A 1 110 ? -0.836 1.202 11.994 1.00 98.69 110 LEU A CA 1
ATOM 883 C C . LEU A 1 110 ? -1.433 1.857 10.750 1.00 98.69 110 LEU A C 1
ATOM 885 O O . LEU A 1 110 ? -2.274 2.745 10.867 1.00 98.69 110 LEU A O 1
ATOM 889 N N . GLY A 1 111 ? -1.061 1.415 9.558 1.00 98.38 111 GLY A N 1
ATOM 890 C CA . GLY A 1 111 ? -1.765 1.817 8.344 1.00 98.38 111 GLY A CA 1
ATOM 891 C C . GLY A 1 111 ? -2.741 0.736 7.887 1.00 98.38 111 GLY A C 1
ATOM 892 O O . GLY A 1 111 ? -2.449 -0.455 7.965 1.00 98.38 111 GLY A O 1
ATOM 893 N N . LEU A 1 112 ? -3.896 1.154 7.384 1.00 98.56 112 LEU A N 1
ATOM 894 C CA . LEU A 1 112 ? -4.897 0.310 6.748 1.00 98.56 112 LEU A CA 1
ATOM 895 C C . LEU A 1 112 ? -5.160 0.848 5.344 1.00 98.56 112 LEU A C 1
ATOM 897 O O . LEU A 1 112 ? -5.622 1.977 5.193 1.00 98.56 112 LEU A O 1
ATOM 901 N N . HIS A 1 113 ? -4.902 0.032 4.324 1.00 97.56 113 HIS A N 1
ATOM 902 C CA . HIS A 1 113 ? -5.216 0.379 2.942 1.00 97.56 113 HIS A CA 1
ATOM 903 C C . HIS A 1 113 ? -6.337 -0.498 2.379 1.00 97.56 113 HIS A C 1
ATOM 905 O O . HIS A 1 113 ? -6.240 -1.728 2.365 1.00 97.56 113 HIS A O 1
ATOM 911 N N . LEU A 1 114 ? -7.370 0.146 1.837 1.00 94.31 114 LEU A N 1
ATOM 912 C CA . LEU A 1 114 ? -8.591 -0.479 1.341 1.00 94.31 114 LEU A CA 1
ATOM 913 C C . LEU A 1 114 ? -8.802 -0.165 -0.143 1.00 94.31 114 LEU A C 1
ATOM 915 O O . LEU A 1 114 ? -8.829 0.997 -0.542 1.00 94.31 114 LEU A O 1
ATOM 919 N N . ARG A 1 115 ? -9.003 -1.206 -0.958 1.00 89.25 115 ARG A N 1
ATOM 920 C CA . ARG A 1 115 ? -9.251 -1.072 -2.402 1.00 89.25 115 ARG A CA 1
ATOM 921 C C . ARG A 1 115 ? -10.537 -1.788 -2.813 1.00 89.25 115 ARG A C 1
ATOM 923 O O . ARG A 1 115 ? -10.503 -2.963 -3.168 1.00 89.25 115 ARG A O 1
ATOM 930 N N . TYR A 1 116 ? -11.670 -1.093 -2.738 1.00 84.00 116 TYR A N 1
ATOM 931 C CA . TYR A 1 116 ? -13.012 -1.645 -2.970 1.00 84.00 116 TYR A CA 1
ATOM 932 C C . TYR A 1 116 ? -13.694 -1.161 -4.257 1.00 84.00 116 TYR A C 1
ATOM 934 O O . TYR A 1 116 ? -14.833 -1.542 -4.502 1.00 84.00 116 TYR A O 1
ATOM 942 N N . SER A 1 117 ? -13.044 -0.338 -5.079 1.00 78.50 117 SER A N 1
ATOM 943 C CA . SER A 1 117 ? -13.614 0.159 -6.342 1.00 78.50 117 SER A CA 1
ATOM 944 C C . SER A 1 117 ? -13.547 -0.884 -7.478 1.00 78.50 117 SER A C 1
ATOM 946 O O . SER A 1 117 ? -14.270 -1.877 -7.462 1.00 78.50 117 SER A O 1
ATOM 948 N N . ASP A 1 118 ? -12.656 -0.706 -8.457 1.00 69.44 118 ASP A N 1
ATOM 949 C CA . ASP A 1 118 ? -12.500 -1.541 -9.661 1.00 69.44 118 ASP A CA 1
ATOM 950 C C . ASP A 1 118 ? -12.081 -2.992 -9.362 1.00 69.44 118 ASP A C 1
ATOM 952 O O . ASP A 1 118 ? -12.184 -3.877 -10.210 1.00 69.44 118 ASP A O 1
ATOM 956 N N . ARG A 1 119 ? -11.630 -3.248 -8.131 1.00 70.25 119 ARG A N 1
ATOM 957 C CA . ARG A 1 119 ? -11.110 -4.541 -7.674 1.00 70.25 119 ARG A CA 1
ATOM 958 C C . ARG A 1 119 ? -11.836 -5.084 -6.446 1.00 70.25 119 ARG A C 1
ATOM 960 O O . ARG A 1 119 ? -11.284 -5.905 -5.724 1.00 70.25 119 ARG A O 1
ATOM 967 N N . ALA A 1 120 ? -13.097 -4.700 -6.229 1.00 77.31 120 ALA A N 1
ATOM 968 C CA . ALA A 1 120 ? -13.909 -5.219 -5.120 1.00 77.31 120 ALA A CA 1
ATOM 969 C C . ALA A 1 120 ? -13.943 -6.760 -5.055 1.00 77.31 120 ALA A C 1
ATOM 971 O O . ALA A 1 120 ? -13.989 -7.346 -3.975 1.00 77.31 120 ALA A O 1
ATOM 972 N N . HIS A 1 121 ? -13.909 -7.420 -6.218 1.00 74.88 121 HIS A N 1
ATOM 973 C CA . HIS A 1 121 ? -13.893 -8.878 -6.351 1.00 74.88 121 HIS A CA 1
ATOM 974 C C . HIS A 1 121 ? -12.590 -9.525 -5.842 1.00 74.88 121 HIS A C 1
ATOM 976 O O . HIS A 1 121 ? -12.578 -10.722 -5.579 1.00 74.88 121 HIS A O 1
ATOM 982 N N . GLN A 1 122 ? -11.521 -8.744 -5.677 1.00 80.19 122 GLN A N 1
ATOM 983 C CA . GLN A 1 122 ? -10.230 -9.152 -5.114 1.00 80.19 122 GLN A CA 1
ATOM 984 C C . GLN A 1 122 ? -10.074 -8.718 -3.646 1.00 80.19 122 GLN A C 1
ATOM 986 O O . GLN A 1 122 ? -8.990 -8.829 -3.080 1.00 80.19 122 GLN A O 1
ATOM 991 N N . ALA A 1 123 ? -11.132 -8.200 -3.014 1.00 85.81 123 ALA A N 1
ATOM 992 C CA . ALA A 1 123 ? -11.062 -7.809 -1.615 1.00 85.81 123 ALA A CA 1
ATOM 993 C C . ALA A 1 123 ? -11.028 -9.046 -0.686 1.00 85.81 123 ALA A C 1
ATOM 995 O O . ALA A 1 123 ? -11.746 -10.021 -0.938 1.00 85.81 123 ALA A O 1
ATOM 996 N N . PRO A 1 124 ? -10.251 -9.003 0.407 1.00 88.81 124 PRO A N 1
ATOM 997 C CA . PRO A 1 124 ? -10.344 -9.964 1.502 1.00 88.81 124 PRO A CA 1
ATOM 998 C C . PRO A 1 124 ? -11.705 -9.904 2.210 1.00 88.81 124 PRO A C 1
ATOM 1000 O O . PRO A 1 124 ? -12.457 -8.925 2.090 1.00 88.81 124 PRO A O 1
ATOM 1003 N N . LEU A 1 125 ? -12.004 -10.931 3.005 1.00 90.62 125 LEU A N 1
ATOM 1004 C CA . LEU A 1 125 ? -13.168 -10.931 3.884 1.00 90.62 125 LEU A CA 1
ATOM 1005 C C . LEU A 1 125 ? -12.999 -9.900 5.006 1.00 90.62 125 LEU A C 1
ATOM 1007 O O . LEU A 1 125 ? -11.902 -9.623 5.490 1.00 90.62 125 LEU A O 1
ATOM 1011 N N . VAL A 1 126 ? -14.125 -9.377 5.494 1.00 92.19 126 VAL A N 1
ATOM 1012 C CA . VAL A 1 126 ? -14.140 -8.426 6.619 1.00 92.19 126 VAL A CA 1
ATOM 1013 C C . VAL A 1 126 ? -13.455 -9.015 7.853 1.00 92.19 126 VAL A C 1
ATOM 1015 O O . VAL A 1 126 ? -12.666 -8.331 8.496 1.00 92.19 126 VAL A O 1
ATOM 1018 N N . ASP A 1 127 ? -13.713 -10.286 8.158 1.00 94.00 127 ASP A N 1
ATOM 1019 C CA . ASP A 1 127 ? -13.139 -10.939 9.336 1.00 94.00 127 ASP A CA 1
ATOM 1020 C C . ASP A 1 127 ? -11.630 -11.172 9.212 1.00 94.00 127 ASP A C 1
ATOM 1022 O O . ASP A 1 127 ? -10.934 -11.155 10.223 1.00 94.00 127 ASP A O 1
ATOM 1026 N N . GLU A 1 128 ? -11.104 -11.335 7.995 1.00 95.81 128 GLU A N 1
ATOM 1027 C CA . GLU A 1 128 ? -9.656 -11.422 7.757 1.00 95.81 128 GLU A CA 1
ATOM 1028 C C . GLU A 1 128 ? -8.985 -10.081 8.054 1.00 95.81 128 GLU A C 1
ATOM 1030 O O . GLU A 1 128 ? -7.985 -10.033 8.768 1.00 95.81 128 GLU A O 1
ATOM 1035 N N . ILE A 1 129 ? -9.587 -8.980 7.597 1.00 97.31 129 ILE A N 1
ATOM 1036 C CA . ILE A 1 129 ? -9.081 -7.633 7.882 1.00 97.31 129 ILE A CA 1
ATOM 1037 C C . ILE A 1 129 ? -9.169 -7.332 9.390 1.00 97.31 129 ILE A C 1
ATOM 1039 O O . ILE A 1 129 ? -8.215 -6.809 9.960 1.00 97.31 129 ILE A O 1
ATOM 1043 N N . ARG A 1 130 ? -10.269 -7.704 10.068 1.00 98.12 130 ARG A N 1
ATOM 1044 C CA . ARG A 1 130 ? -10.406 -7.539 11.531 1.00 98.12 130 ARG A CA 1
ATOM 1045 C C . ARG A 1 130 ? -9.325 -8.303 12.292 1.00 98.12 130 ARG A C 1
ATOM 1047 O O . ARG A 1 130 ? -8.681 -7.725 13.162 1.00 98.12 130 ARG A O 1
ATOM 1054 N N . LYS A 1 131 ? -9.114 -9.581 11.955 1.00 98.06 131 LYS A N 1
ATOM 1055 C CA . LYS A 1 131 ? -8.073 -10.414 12.575 1.00 98.06 131 LYS A CA 1
ATOM 1056 C C . LYS A 1 131 ? -6.689 -9.802 12.385 1.00 98.06 131 LYS A C 1
ATOM 1058 O O . LYS A 1 131 ? -5.966 -9.666 13.362 1.00 98.06 131 LYS A O 1
ATOM 1063 N N . ALA A 1 132 ? -6.369 -9.352 11.173 1.00 98.25 132 ALA A N 1
ATOM 1064 C CA . ALA A 1 132 ? -5.087 -8.717 10.889 1.00 98.25 132 ALA A CA 1
ATOM 1065 C C . ALA A 1 132 ? -4.888 -7.396 11.648 1.00 98.25 132 ALA A C 1
ATOM 1067 O O . ALA A 1 132 ? -3.787 -7.123 12.109 1.00 98.25 132 ALA A O 1
ATOM 1068 N N . LEU A 1 133 ? -5.935 -6.584 11.830 1.00 98.50 133 LEU A N 1
ATOM 1069 C CA . LEU A 1 133 ? -5.854 -5.363 12.643 1.00 98.50 133 LEU A CA 1
ATOM 1070 C C . LEU A 1 133 ? -5.625 -5.664 14.130 1.00 98.50 133 LEU A C 1
ATOM 1072 O O . LEU A 1 133 ? -4.835 -4.973 14.771 1.00 98.50 133 LEU A O 1
ATOM 1076 N N . ILE A 1 134 ? -6.290 -6.691 14.669 1.00 98.25 134 ILE A N 1
ATOM 1077 C CA . ILE A 1 134 ? -6.071 -7.156 16.047 1.00 98.25 134 ILE A CA 1
ATOM 1078 C C . ILE A 1 134 ? -4.632 -7.649 16.203 1.00 98.25 134 ILE A C 1
ATOM 1080 O O . ILE A 1 134 ? -3.931 -7.206 17.105 1.00 98.25 134 ILE A O 1
ATOM 1084 N N . GLU A 1 135 ? -4.164 -8.500 15.292 1.00 98.19 135 GLU A N 1
ATOM 1085 C CA . GLU A 1 135 ? -2.805 -9.036 15.329 1.00 98.19 135 GLU A CA 1
ATOM 1086 C C . GLU A 1 135 ? -1.750 -7.929 15.184 1.00 98.19 135 GLU A C 1
ATOM 1088 O O . GLU A 1 135 ? -0.771 -7.897 15.928 1.00 98.19 135 GLU A O 1
ATOM 1093 N N . ALA A 1 136 ? -1.974 -6.961 14.292 1.00 97.75 136 ALA A N 1
ATOM 1094 C CA . ALA A 1 136 ? -1.095 -5.810 14.122 1.00 97.75 136 ALA A CA 1
ATOM 1095 C C . ALA A 1 136 ? -1.010 -4.951 15.389 1.00 97.75 136 ALA A C 1
ATOM 1097 O O . ALA A 1 136 ? 0.087 -4.528 15.769 1.00 97.75 136 ALA A O 1
ATOM 1098 N N . ARG A 1 137 ? -2.148 -4.708 16.051 1.00 97.69 137 ARG A N 1
ATOM 1099 C CA . ARG A 1 137 ? -2.224 -4.012 17.341 1.00 97.69 137 ARG A CA 1
ATOM 1100 C C . ARG A 1 137 ? -1.468 -4.785 18.409 1.00 97.69 137 ARG A C 1
ATOM 1102 O O . ARG A 1 137 ? -0.583 -4.222 19.042 1.00 97.69 137 ARG A O 1
ATOM 1109 N N . ASP A 1 138 ? -1.768 -6.065 18.579 1.00 97.62 138 ASP A N 1
ATOM 1110 C CA . ASP A 1 138 ? -1.199 -6.890 19.645 1.00 97.62 138 ASP A CA 1
ATOM 1111 C C . ASP A 1 138 ? 0.324 -7.057 19.469 1.00 97.62 138 ASP A C 1
ATOM 1113 O O . ASP A 1 138 ? 1.077 -6.972 20.435 1.00 97.62 138 ASP A O 1
ATOM 1117 N N . ALA A 1 139 ? 0.804 -7.175 18.226 1.00 96.75 139 ALA A N 1
ATOM 1118 C CA . ALA A 1 139 ? 2.227 -7.296 17.901 1.00 96.75 139 ALA A CA 1
ATOM 1119 C C . ALA A 1 139 ? 3.016 -5.971 17.939 1.00 96.75 139 ALA A C 1
ATOM 1121 O O . ALA A 1 139 ? 4.234 -5.977 17.727 1.00 96.75 139 ALA A O 1
ATOM 1122 N N . SER A 1 140 ? 2.358 -4.822 18.117 1.00 96.56 140 SER A N 1
ATOM 1123 C CA . SER A 1 140 ? 3.016 -3.502 18.127 1.00 96.56 140 SER A CA 1
ATOM 1124 C C . SER A 1 140 ? 2.694 -2.642 19.348 1.00 96.56 140 SER A C 1
ATOM 1126 O O . SER A 1 140 ? 3.415 -1.685 19.612 1.00 96.56 140 SER A O 1
ATOM 1128 N N . GLY A 1 141 ? 1.618 -2.950 20.073 1.00 97.06 141 GLY A N 1
ATOM 1129 C CA . GLY A 1 141 ? 1.058 -2.100 21.121 1.00 97.06 141 GLY A CA 1
ATOM 1130 C C . GLY A 1 141 ? 0.370 -0.829 20.604 1.00 97.06 141 GLY A C 1
ATOM 1131 O O . GLY A 1 141 ? -0.043 0.001 21.410 1.00 97.06 141 GLY A O 1
ATOM 1132 N N . LEU A 1 142 ? 0.242 -0.640 19.284 1.00 97.44 142 LEU A N 1
ATOM 1133 C CA . LEU A 1 142 ? -0.284 0.595 18.696 1.00 97.44 142 LEU A CA 1
ATOM 1134 C C . LEU A 1 142 ? -1.803 0.553 18.553 1.00 97.44 142 LEU A C 1
ATOM 1136 O O . LEU A 1 142 ? -2.353 -0.381 17.977 1.00 97.44 142 LEU A O 1
ATOM 1140 N N . SER A 1 143 ? -2.476 1.612 19.003 1.00 97.06 143 SER A N 1
ATOM 1141 C CA . SER A 1 143 ? -3.927 1.776 18.851 1.00 97.06 143 SER A CA 1
ATOM 1142 C C . SER A 1 143 ? -4.320 2.762 17.749 1.00 97.06 143 SER A C 1
ATOM 1144 O O . SER A 1 143 ? -5.442 2.699 17.254 1.00 97.06 143 SER A O 1
ATOM 1146 N N . SER A 1 144 ? -3.425 3.668 17.346 1.00 98.38 144 SER A N 1
ATOM 1147 C CA . SER A 1 144 ? -3.665 4.638 16.269 1.00 98.38 144 SER A CA 1
ATOM 1148 C C . SER A 1 144 ? -3.660 3.950 14.902 1.00 98.38 144 SER A C 1
ATOM 1150 O O . SER A 1 144 ? -2.739 3.185 14.608 1.00 98.38 144 SER A O 1
ATOM 1152 N N . VAL A 1 145 ? -4.667 4.222 14.062 1.00 98.56 145 VAL A N 1
ATOM 1153 C CA . VAL A 1 145 ? -4.795 3.619 12.723 1.00 98.56 145 VAL A CA 1
ATOM 1154 C C . VAL A 1 145 ? -5.071 4.680 11.665 1.00 98.56 145 VAL A C 1
ATOM 1156 O O . VAL A 1 145 ? -6.126 5.309 11.684 1.00 98.56 145 VAL A O 1
ATOM 1159 N N . PHE A 1 146 ? -4.172 4.834 10.698 1.00 98.56 146 PHE A N 1
ATOM 1160 C CA . PHE A 1 146 ? -4.443 5.615 9.495 1.00 98.56 146 PHE A CA 1
ATOM 1161 C C . PHE A 1 146 ? -5.211 4.776 8.471 1.00 98.56 146 PHE A C 1
ATOM 1163 O O . PHE A 1 146 ? -4.780 3.670 8.152 1.00 98.56 146 PHE A O 1
ATOM 1170 N N . ILE A 1 147 ? -6.318 5.292 7.932 1.00 98.31 147 ILE A N 1
ATOM 1171 C CA . ILE A 1 147 ? -7.134 4.595 6.928 1.00 98.31 147 ILE A CA 1
ATOM 1172 C C . ILE A 1 147 ? -7.059 5.321 5.584 1.00 98.31 147 ILE A C 1
ATOM 1174 O O . ILE A 1 147 ? -7.650 6.388 5.416 1.00 98.31 147 ILE A O 1
ATOM 1178 N N . ALA A 1 148 ? -6.425 4.675 4.607 1.00 96.62 148 ALA A N 1
ATOM 1179 C CA . ALA A 1 148 ? -6.477 5.046 3.198 1.00 96.62 148 ALA A CA 1
ATOM 1180 C C . ALA A 1 148 ? -7.480 4.144 2.468 1.00 96.62 148 ALA A C 1
ATOM 1182 O O . ALA A 1 148 ? -7.411 2.915 2.543 1.00 96.62 148 ALA A O 1
ATOM 1183 N N . SER A 1 149 ? -8.435 4.744 1.767 1.00 93.50 149 SER A N 1
ATOM 1184 C CA . SER A 1 149 ? -9.505 4.028 1.070 1.00 93.50 149 SER A CA 1
ATOM 1185 C C . SER A 1 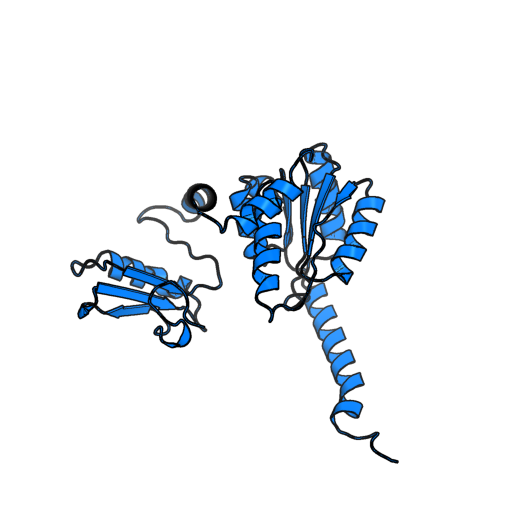149 ? -9.792 4.702 -0.255 1.00 93.50 149 SER A C 1
ATOM 1187 O O . SER A 1 149 ? -9.735 5.922 -0.350 1.00 93.50 149 SER A O 1
ATOM 1189 N N . ASP A 1 150 ? -10.164 3.919 -1.260 1.00 88.31 150 ASP A N 1
ATOM 1190 C CA . ASP A 1 150 ? -10.582 4.429 -2.565 1.00 88.31 150 ASP A CA 1
ATOM 1191 C C . ASP A 1 150 ? -12.066 4.827 -2.644 1.00 88.31 150 ASP A C 1
ATOM 1193 O O . ASP A 1 150 ? -12.508 5.340 -3.670 1.00 88.31 150 ASP A O 1
ATOM 1197 N N . THR A 1 151 ? -12.833 4.592 -1.575 1.00 87.31 151 THR A N 1
ATOM 1198 C CA . THR A 1 151 ? -14.245 4.988 -1.450 1.00 87.31 151 THR A CA 1
ATOM 1199 C C . THR A 1 151 ? -14.555 5.534 -0.057 1.00 87.31 151 THR A C 1
ATOM 1201 O O . THR A 1 151 ? -13.998 5.070 0.951 1.00 87.31 151 THR A O 1
ATOM 1204 N N . ASN A 1 152 ? -15.479 6.496 0.013 1.00 88.62 152 ASN A N 1
ATOM 1205 C CA . ASN A 1 152 ? -15.913 7.087 1.276 1.00 88.62 152 ASN A CA 1
ATOM 1206 C C . ASN A 1 152 ? -16.716 6.080 2.114 1.00 88.62 152 ASN A C 1
ATOM 1208 O O . ASN A 1 152 ? -16.539 5.998 3.327 1.00 88.62 152 ASN A O 1
ATOM 1212 N N . GLU A 1 153 ? -17.546 5.258 1.470 1.00 90.62 153 GLU A N 1
ATOM 1213 C CA . GLU A 1 153 ? -18.375 4.245 2.126 1.00 90.62 153 GLU A CA 1
ATOM 1214 C C . GLU A 1 153 ? -17.513 3.203 2.845 1.00 90.62 153 GLU A C 1
ATOM 1216 O O . GLU A 1 153 ? -17.762 2.879 4.010 1.00 90.62 153 GLU A O 1
ATOM 1221 N N . ALA A 1 154 ? -16.463 2.698 2.185 1.00 92.00 154 ALA A N 1
ATOM 1222 C CA . ALA A 1 154 ? -15.553 1.749 2.815 1.00 92.00 154 ALA A CA 1
ATOM 1223 C C . ALA A 1 154 ? -14.761 2.396 3.953 1.00 92.00 154 ALA A C 1
ATOM 1225 O O . ALA A 1 154 ? -14.587 1.770 4.999 1.00 92.00 154 ALA A O 1
ATOM 1226 N N . ARG A 1 155 ? -14.336 3.654 3.794 1.00 94.94 155 ARG A N 1
ATOM 1227 C CA . ARG A 1 155 ? -13.653 4.391 4.858 1.00 94.94 155 ARG A CA 1
ATOM 1228 C C . ARG A 1 155 ? -14.547 4.561 6.082 1.00 94.94 155 ARG A C 1
ATOM 1230 O O . ARG A 1 155 ? -14.132 4.207 7.177 1.00 94.94 155 ARG A O 1
ATOM 1237 N N . ALA A 1 156 ? -15.778 5.038 5.902 1.00 95.12 156 ALA A N 1
ATOM 1238 C CA . ALA A 1 156 ? -16.737 5.235 6.989 1.00 95.12 156 ALA A CA 1
ATOM 1239 C C . ALA A 1 156 ? -17.032 3.922 7.729 1.00 95.12 156 ALA A C 1
ATOM 1241 O O . ALA A 1 156 ? -17.004 3.879 8.961 1.00 95.12 156 ALA A O 1
ATOM 1242 N N . LYS A 1 157 ? -17.226 2.830 6.978 1.00 95.94 157 LYS A N 1
ATOM 1243 C CA . LYS A 1 157 ? -17.355 1.486 7.546 1.00 95.94 157 LYS A CA 1
ATOM 1244 C C . LYS A 1 157 ? -16.145 1.137 8.411 1.00 95.94 157 LYS A C 1
ATOM 1246 O O . LYS A 1 157 ? -16.310 0.795 9.577 1.00 95.94 157 LYS A O 1
ATOM 1251 N N . TRP A 1 158 ? -14.935 1.241 7.865 1.00 97.56 158 TRP A N 1
ATOM 1252 C CA . TRP A 1 158 ? -13.725 0.826 8.574 1.00 97.56 158 TRP A CA 1
ATOM 1253 C C . TRP A 1 158 ? -13.346 1.744 9.738 1.00 97.56 158 TRP A C 1
ATOM 1255 O O . TRP A 1 158 ? -12.779 1.267 10.713 1.00 97.56 158 TRP A O 1
ATOM 1265 N N . VAL A 1 159 ? -13.751 3.014 9.720 1.00 98.19 159 VAL A N 1
ATOM 1266 C CA . VAL A 1 159 ? -13.695 3.886 10.903 1.00 98.19 159 VAL A CA 1
ATOM 1267 C C . VAL A 1 159 ? -14.546 3.313 12.045 1.00 98.19 159 VAL A C 1
ATOM 1269 O O . VAL A 1 159 ? -14.074 3.234 13.178 1.00 98.19 159 VAL A O 1
ATOM 1272 N N . SER A 1 160 ? -15.780 2.878 11.776 1.00 97.88 160 SER A N 1
ATOM 1273 C CA . SER A 1 160 ? -16.634 2.246 12.794 1.00 97.88 160 SER A CA 1
ATOM 1274 C C . SER A 1 160 ? -16.061 0.910 13.280 1.00 97.88 160 SER A C 1
ATOM 1276 O O . SER A 1 160 ? -16.027 0.653 14.482 1.00 97.88 160 SER A O 1
ATOM 1278 N N . GLU A 1 161 ? -15.576 0.076 12.358 1.00 98.12 161 GLU A N 1
ATOM 1279 C CA . GLU A 1 161 ? -14.967 -1.222 12.675 1.00 98.12 161 GLU A CA 1
ATOM 1280 C C . GLU A 1 161 ? -13.724 -1.062 13.555 1.00 98.12 161 GLU A C 1
ATOM 1282 O O . GLU A 1 161 ? -13.655 -1.672 14.618 1.00 98.12 161 GLU A O 1
ATOM 1287 N N . CYS A 1 162 ? -12.782 -0.185 13.192 1.00 98.19 162 CYS A N 1
ATOM 1288 C CA . CYS A 1 162 ? -11.593 0.084 14.001 1.00 98.19 162 CYS A CA 1
ATOM 1289 C C . CYS A 1 162 ? -11.963 0.530 15.423 1.00 98.19 162 CYS A C 1
ATOM 1291 O O . CYS A 1 162 ? -11.429 -0.013 16.388 1.00 98.19 162 CYS A O 1
ATOM 1293 N N . LYS A 1 163 ? -12.936 1.440 15.574 1.00 98.25 163 LYS A N 1
ATOM 1294 C CA . LYS A 1 163 ? -13.418 1.859 16.903 1.00 98.25 163 LYS A CA 1
ATOM 1295 C C . LYS A 1 163 ? -13.969 0.685 17.715 1.00 98.25 163 LYS A C 1
ATOM 1297 O O . LYS A 1 163 ? -13.655 0.565 18.894 1.00 98.25 163 LYS A O 1
ATOM 1302 N N . SER A 1 164 ? -14.739 -0.207 17.086 1.00 97.81 164 SER A N 1
ATOM 1303 C CA . SER A 1 164 ? -15.278 -1.408 17.746 1.00 97.81 164 SER A CA 1
ATOM 1304 C C . SER A 1 164 ? -14.194 -2.394 18.205 1.00 97.81 164 SER A C 1
ATOM 1306 O O . SER A 1 164 ? -14.404 -3.144 19.153 1.00 97.81 164 SER A O 1
ATOM 1308 N N . LEU A 1 165 ? -13.014 -2.348 17.578 1.00 97.62 165 LEU A N 1
ATOM 1309 C CA . LEU A 1 165 ? -11.835 -3.139 17.938 1.00 97.62 165 LEU A CA 1
ATOM 1310 C C . LEU A 1 165 ? -10.954 -2.459 19.005 1.00 97.62 165 LEU A C 1
ATOM 1312 O O . LEU A 1 165 ? -9.878 -2.969 19.326 1.00 97.62 165 LEU A O 1
ATOM 1316 N N . GLY A 1 166 ? -11.369 -1.308 19.544 1.00 97.56 166 GLY A N 1
ATOM 1317 C CA . GLY A 1 166 ? -10.569 -0.520 20.487 1.00 97.56 166 GLY A CA 1
ATOM 1318 C C . GLY A 1 166 ? -9.400 0.223 19.831 1.00 97.56 166 GLY A C 1
ATOM 1319 O O . GLY A 1 166 ? -8.420 0.539 20.503 1.00 97.56 166 GLY A O 1
ATOM 1320 N N . LEU A 1 167 ? -9.476 0.470 18.521 1.00 98.38 167 LEU A N 1
ATOM 1321 C CA . LEU A 1 167 ? -8.502 1.260 17.769 1.00 98.38 167 LEU A CA 1
ATOM 1322 C C . LEU A 1 167 ? -8.990 2.707 17.604 1.00 98.38 167 LEU A C 1
ATOM 1324 O O . LEU A 1 167 ? -10.187 2.993 17.637 1.00 98.38 167 LEU A O 1
ATOM 1328 N N . ASN A 1 168 ? -8.046 3.612 17.361 1.00 98.19 168 ASN A N 1
ATOM 1329 C CA . ASN A 1 168 ? -8.248 5.044 17.174 1.00 98.19 168 ASN A CA 1
ATOM 1330 C C . ASN A 1 168 ? -8.018 5.407 15.696 1.00 98.19 168 ASN A C 1
ATOM 1332 O O . ASN A 1 168 ? -6.897 5.767 15.320 1.00 98.19 168 ASN A O 1
ATOM 1336 N N . PRO A 1 169 ? -9.039 5.270 14.828 1.00 98.25 169 PRO A N 1
ATOM 1337 C CA . PRO A 1 169 ? -8.880 5.529 13.408 1.00 98.25 169 PRO A CA 1
ATOM 1338 C C . PRO A 1 169 ? -8.834 7.024 13.099 1.00 98.25 169 PRO A C 1
ATOM 1340 O O . PRO A 1 169 ? -9.581 7.819 13.673 1.00 98.25 169 PRO A O 1
ATOM 1343 N N . TRP A 1 170 ? -8.028 7.379 12.111 1.00 97.81 170 TRP A N 1
ATOM 1344 C CA . TRP A 1 170 ? -7.992 8.695 11.492 1.00 97.81 170 TRP A CA 1
ATOM 1345 C C . TRP A 1 170 ? -7.720 8.557 9.991 1.00 97.81 170 TRP A C 1
ATOM 1347 O O . TRP A 1 170 ? -7.295 7.509 9.504 1.00 97.81 170 TRP A O 1
ATOM 1357 N N . PHE A 1 171 ? -8.032 9.602 9.238 1.00 96.38 171 PHE A N 1
ATOM 1358 C CA . PHE A 1 171 ? -7.878 9.651 7.789 1.00 96.38 171 PHE A CA 1
ATOM 1359 C C . PHE A 1 171 ? -7.694 11.105 7.353 1.00 96.38 171 PHE A C 1
ATOM 1361 O O . PHE A 1 171 ? -7.959 12.022 8.133 1.00 96.38 171 PHE A O 1
ATOM 1368 N N . ILE A 1 172 ? -7.255 11.312 6.115 1.00 93.19 172 ILE A N 1
ATOM 1369 C CA . ILE A 1 172 ? -7.197 12.638 5.498 1.00 93.19 172 ILE A CA 1
ATOM 1370 C C . ILE A 1 172 ? -8.520 12.880 4.771 1.00 93.19 172 ILE A C 1
ATOM 1372 O O . ILE A 1 172 ? -9.024 12.010 4.047 1.00 93.19 172 ILE A O 1
ATOM 1376 N N . GLU A 1 173 ? -9.135 14.035 5.012 1.00 85.19 173 GLU A N 1
ATOM 1377 C CA . GLU A 1 173 ? -10.331 14.434 4.275 1.00 85.19 173 GLU A CA 1
ATOM 1378 C C . GLU A 1 173 ? -9.971 14.669 2.804 1.00 85.19 173 GLU A C 1
ATOM 1380 O O . GLU A 1 173 ? -8.944 15.260 2.486 1.00 85.19 173 GLU A O 1
ATOM 1385 N N . GLN A 1 174 ? -10.800 14.144 1.901 1.00 73.94 174 GLN A N 1
ATOM 1386 C CA . GLN A 1 174 ? -10.595 14.280 0.463 1.00 73.94 174 GLN A CA 1
ATOM 1387 C C . GLN A 1 174 ? -11.731 15.122 -0.112 1.00 73.94 174 GLN A C 1
ATOM 1389 O O . GLN A 1 174 ? -12.899 14.752 0.032 1.00 73.94 174 GLN A O 1
ATOM 1394 N N . ASP A 1 175 ? -11.376 16.201 -0.811 1.00 64.62 175 ASP A N 1
ATOM 1395 C CA . ASP A 1 175 ? -12.332 17.123 -1.439 1.00 64.62 175 ASP A CA 1
ATOM 1396 C C . ASP A 1 175 ? -13.042 16.507 -2.663 1.00 64.62 175 ASP A C 1
ATOM 1398 O O . ASP A 1 175 ? -14.095 16.980 -3.090 1.00 64.62 175 ASP A O 1
ATOM 1402 N N . SER A 1 176 ? -12.478 15.447 -3.262 1.00 60.75 176 SER A N 1
ATOM 1403 C CA . SER A 1 176 ? -13.023 14.781 -4.453 1.00 60.75 176 SER A CA 1
ATOM 1404 C C . SER A 1 176 ? -12.601 13.312 -4.552 1.00 60.75 176 SER A C 1
ATOM 1406 O O . SER A 1 176 ? -11.414 13.004 -4.555 1.00 60.75 176 SER A O 1
ATOM 1408 N N . TRP A 1 177 ? -13.581 12.427 -4.760 1.00 62.38 177 TRP A N 1
ATOM 1409 C CA . TRP A 1 177 ? -13.409 10.975 -4.963 1.00 62.38 177 TRP A CA 1
ATOM 1410 C C . TRP A 1 177 ? -13.347 10.559 -6.441 1.00 62.38 177 TRP A C 1
ATOM 1412 O O . TRP A 1 177 ? -13.207 9.382 -6.770 1.00 62.38 177 TRP A O 1
ATOM 1422 N N . ASP A 1 178 ? -13.484 11.523 -7.350 1.00 55.31 178 ASP A N 1
ATOM 1423 C CA . ASP A 1 178 ? -13.490 11.291 -8.790 1.00 55.31 178 ASP A CA 1
ATOM 1424 C C . ASP A 1 178 ? -12.061 11.157 -9.340 1.00 55.31 178 ASP A C 1
ATOM 1426 O O . ASP A 1 178 ? -11.319 12.139 -9.412 1.00 55.31 178 ASP A O 1
ATOM 1430 N N . ARG A 1 179 ? -11.702 9.936 -9.770 1.00 52.81 179 ARG A N 1
ATOM 1431 C CA . ARG A 1 179 ? -10.391 9.579 -10.348 1.00 52.81 179 ARG A CA 1
ATOM 1432 C C . ARG A 1 179 ? -10.070 10.295 -11.666 1.00 52.81 179 ARG A C 1
ATOM 1434 O O . ARG A 1 179 ? -8.934 10.221 -12.125 1.00 52.81 179 ARG A O 1
ATOM 1441 N N . SER A 1 180 ? -11.053 10.941 -12.299 1.00 47.28 180 SER A N 1
ATOM 1442 C CA . SER A 1 180 ? -10.867 11.656 -13.568 1.00 47.28 180 SER A CA 1
ATOM 1443 C C . SER A 1 180 ? -10.361 13.095 -13.397 1.00 47.28 180 SER A C 1
ATOM 1445 O O . SER A 1 180 ? -9.962 13.726 -14.377 1.00 47.28 180 SER A O 1
ATOM 1447 N N . LYS A 1 181 ? -10.332 13.619 -12.163 1.00 51.31 181 LYS A N 1
ATOM 1448 C CA . LYS A 1 181 ? -9.847 14.970 -11.857 1.00 51.31 181 LYS A CA 1
ATOM 1449 C C . LYS A 1 181 ? -8.396 14.916 -11.390 1.00 51.31 181 LYS A C 1
ATOM 1451 O O . LYS A 1 181 ? -8.039 14.099 -10.552 1.00 51.31 181 LYS A O 1
ATOM 1456 N N . THR A 1 182 ? -7.564 15.848 -11.853 1.00 51.94 182 THR A N 1
ATOM 1457 C CA . THR A 1 182 ? -6.145 15.991 -11.461 1.00 51.94 182 THR A CA 1
ATOM 1458 C C . THR A 1 182 ? -5.909 15.997 -9.941 1.00 51.94 182 THR A C 1
ATOM 1460 O O . THR A 1 182 ? -4.846 15.574 -9.492 1.00 51.94 182 THR A O 1
ATOM 1463 N N . GLY A 1 183 ? -6.903 16.393 -9.136 1.00 55.56 183 GLY A N 1
ATOM 1464 C CA . GLY A 1 183 ? -6.848 16.346 -7.670 1.00 55.56 183 GLY A CA 1
ATOM 1465 C C . GLY A 1 183 ? -6.822 14.939 -7.049 1.00 55.56 183 GLY A C 1
ATOM 1466 O O . GLY A 1 183 ? -6.269 14.778 -5.964 1.00 55.56 183 GLY A O 1
ATOM 1467 N N . SER A 1 184 ? -7.340 13.900 -7.716 1.00 60.09 184 SER A N 1
ATOM 1468 C CA . SER A 1 184 ? -7.373 12.542 -7.143 1.00 60.09 184 SER A CA 1
ATOM 1469 C C . SER A 1 184 ? -5.992 11.890 -7.080 1.00 60.09 184 SER A C 1
ATOM 1471 O O . SER A 1 184 ? -5.710 11.117 -6.169 1.00 60.09 184 SER A O 1
ATOM 1473 N N . GLY A 1 185 ? -5.114 12.209 -8.039 1.00 71.50 185 GLY A N 1
ATOM 1474 C CA . GLY A 1 185 ? -3.722 11.755 -8.022 1.00 71.50 185 GLY A CA 1
ATOM 1475 C C . GLY A 1 185 ? -2.932 12.390 -6.879 1.00 71.50 185 GLY A C 1
ATOM 1476 O O . GLY A 1 185 ? -2.129 11.715 -6.242 1.00 71.50 185 GLY A O 1
ATOM 1477 N N . HIS A 1 186 ? -3.217 13.660 -6.573 1.00 82.19 186 HIS A N 1
ATOM 1478 C CA . HIS A 1 186 ? -2.603 14.366 -5.453 1.00 82.19 186 HIS A CA 1
ATOM 1479 C C . HIS A 1 186 ? -2.959 13.701 -4.115 1.00 82.19 186 HIS A C 1
ATOM 1481 O O . HIS A 1 186 ? -2.061 13.292 -3.383 1.00 82.19 186 HIS A O 1
ATOM 1487 N N . ALA A 1 187 ? -4.254 13.517 -3.837 1.00 85.31 187 ALA A N 1
ATOM 1488 C CA . ALA A 1 187 ? -4.722 12.889 -2.601 1.00 85.31 187 ALA A CA 1
ATOM 1489 C C . ALA A 1 187 ? -4.185 11.458 -2.428 1.00 85.31 187 ALA A C 1
ATOM 1491 O O . ALA A 1 187 ? -3.708 11.105 -1.353 1.00 85.31 187 ALA A O 1
ATOM 1492 N N . ALA A 1 188 ? -4.177 10.659 -3.501 1.00 88.50 188 ALA A N 1
ATOM 1493 C CA . ALA A 1 188 ? -3.622 9.309 -3.461 1.00 88.50 188 ALA A CA 1
ATOM 1494 C C . ALA A 1 188 ? -2.122 9.301 -3.122 1.00 88.50 188 ALA A C 1
ATOM 1496 O O . ALA A 1 188 ? -1.670 8.443 -2.371 1.00 88.50 188 ALA A O 1
ATOM 1497 N N . LEU A 1 189 ? -1.338 10.252 -3.642 1.00 90.69 189 LEU A N 1
ATOM 1498 C CA . LEU A 1 189 ? 0.083 10.361 -3.298 1.00 90.69 189 LEU A CA 1
ATOM 1499 C C . LEU A 1 189 ? 0.295 10.812 -1.851 1.00 90.69 189 LEU A C 1
ATOM 1501 O O . LEU A 1 189 ? 1.199 10.298 -1.198 1.00 90.69 189 LEU A O 1
ATOM 1505 N N . VAL A 1 190 ? -0.545 11.706 -1.325 1.00 93.38 190 VAL A N 1
ATOM 1506 C CA . VAL A 1 190 ? -0.503 12.078 0.097 1.00 93.38 190 VAL A CA 1
ATOM 1507 C C . VAL A 1 190 ? -0.809 10.861 0.976 1.00 93.38 190 VAL A C 1
ATOM 1509 O O . VAL A 1 190 ? -0.023 10.558 1.874 1.00 93.38 190 VAL A O 1
ATOM 1512 N N . ASP A 1 191 ? -1.873 10.108 0.679 1.00 95.62 191 ASP A N 1
ATOM 1513 C CA . ASP A 1 191 ? -2.201 8.865 1.392 1.00 95.62 191 ASP A CA 1
ATOM 1514 C C . ASP A 1 191 ? -1.039 7.864 1.325 1.00 95.62 191 ASP A C 1
ATOM 1516 O O . ASP A 1 191 ? -0.667 7.277 2.340 1.00 95.62 191 ASP A O 1
ATOM 1520 N N . TRP A 1 192 ? -0.423 7.695 0.150 1.00 95.94 192 TRP A N 1
ATOM 1521 C CA . TRP A 1 192 ? 0.732 6.815 -0.032 1.00 95.94 192 TRP A CA 1
ATOM 1522 C C . TRP A 1 192 ? 1.914 7.231 0.845 1.00 95.94 192 TRP A C 1
ATOM 1524 O O . TRP A 1 192 ? 2.513 6.387 1.512 1.00 95.94 192 TRP A O 1
ATOM 1534 N N . ARG A 1 193 ? 2.222 8.535 0.887 1.00 95.31 193 ARG A N 1
ATOM 1535 C CA . ARG A 1 193 ? 3.296 9.079 1.728 1.00 95.31 193 ARG A CA 1
ATOM 1536 C C . ARG A 1 193 ? 3.007 8.856 3.205 1.00 95.31 193 ARG A C 1
ATOM 1538 O O . ARG A 1 193 ? 3.891 8.386 3.911 1.00 95.31 193 ARG A O 1
ATOM 1545 N N . VAL A 1 194 ? 1.778 9.091 3.667 1.00 97.12 194 VAL A N 1
ATOM 1546 C CA . VAL A 1 194 ? 1.396 8.824 5.063 1.00 97.12 194 VAL A CA 1
ATOM 1547 C C . VAL A 1 194 ? 1.459 7.332 5.396 1.00 97.12 194 VAL A C 1
ATOM 1549 O O . VAL A 1 194 ? 2.025 6.966 6.425 1.00 97.12 194 VAL A O 1
ATOM 1552 N N . LEU A 1 195 ? 0.967 6.443 4.529 1.00 97.75 195 LEU A N 1
ATOM 1553 C CA . LEU A 1 195 ? 1.115 4.991 4.714 1.00 97.75 195 LEU A CA 1
ATOM 1554 C C . LEU A 1 195 ? 2.592 4.573 4.788 1.00 97.75 195 LEU A C 1
ATOM 1556 O O . LEU A 1 195 ? 2.937 3.702 5.588 1.00 97.75 195 LEU A O 1
ATOM 1560 N N . GLY A 1 196 ? 3.459 5.241 4.024 1.00 96.31 196 GLY A N 1
ATOM 1561 C CA . GLY A 1 196 ? 4.915 5.104 4.071 1.00 96.31 196 GLY A CA 1
ATOM 1562 C C . GLY A 1 196 ? 5.564 5.507 5.404 1.00 96.31 196 GLY A C 1
ATOM 1563 O O . GLY A 1 196 ? 6.762 5.315 5.567 1.00 96.31 196 GLY A O 1
ATOM 1564 N N . HIS A 1 197 ? 4.807 6.026 6.374 1.00 96.75 197 HIS A N 1
ATOM 1565 C CA . HIS A 1 197 ? 5.267 6.287 7.745 1.00 96.75 197 HIS A CA 1
ATOM 1566 C C . HIS A 1 197 ? 4.648 5.348 8.794 1.00 96.75 197 HIS A C 1
ATOM 1568 O O . HIS A 1 197 ? 4.953 5.464 9.984 1.00 96.75 197 HIS A O 1
ATOM 1574 N N . SER A 1 198 ? 3.796 4.407 8.379 1.00 97.75 198 SER A N 1
ATOM 1575 C CA . SER A 1 198 ? 3.203 3.426 9.291 1.00 97.75 198 SER A CA 1
ATOM 1576 C C . SER A 1 198 ? 4.248 2.450 9.847 1.00 97.75 198 SER A C 1
ATOM 1578 O O . SER A 1 198 ? 5.212 2.084 9.177 1.00 97.75 198 SER A O 1
ATOM 1580 N N . GLN A 1 199 ? 4.052 1.988 11.084 1.00 97.69 199 GLN A N 1
ATOM 1581 C CA . GLN A 1 199 ? 4.938 0.987 11.700 1.00 97.69 199 GLN A CA 1
ATOM 1582 C C . GLN A 1 199 ? 4.673 -0.427 11.179 1.00 97.69 199 GLN A C 1
ATOM 1584 O O . GLN A 1 199 ? 5.566 -1.276 11.167 1.00 97.69 199 GLN A O 1
ATOM 1589 N N . ARG A 1 200 ? 3.423 -0.679 10.782 1.00 97.88 200 ARG A N 1
ATOM 1590 C CA . ARG A 1 200 ? 2.920 -1.907 10.165 1.00 97.88 200 ARG A CA 1
ATOM 1591 C C . ARG A 1 200 ? 1.731 -1.543 9.287 1.00 97.88 200 ARG A C 1
ATOM 1593 O O . ARG A 1 200 ? 0.961 -0.648 9.643 1.00 97.88 200 ARG A O 1
ATOM 1600 N N . LEU A 1 201 ? 1.557 -2.267 8.187 1.00 98.12 201 LEU A N 1
ATOM 1601 C CA . LEU A 1 201 ? 0.483 -2.029 7.233 1.00 98.12 201 LEU A CA 1
ATOM 1602 C C . LEU A 1 201 ? -0.429 -3.252 7.112 1.00 98.12 201 LEU A C 1
ATOM 1604 O O . LEU A 1 201 ? 0.048 -4.353 6.876 1.00 98.12 201 LEU A O 1
ATOM 1608 N N . VAL A 1 202 ? -1.741 -3.075 7.233 1.00 98.44 202 VAL A N 1
ATOM 1609 C CA . VAL A 1 202 ? -2.742 -4.073 6.831 1.00 98.44 202 VAL A CA 1
ATOM 1610 C C . VAL A 1 202 ? -3.263 -3.661 5.461 1.00 98.44 202 VAL A C 1
ATOM 1612 O O . VAL A 1 202 ? -3.773 -2.551 5.293 1.00 98.44 202 VAL A O 1
ATOM 1615 N N . TYR A 1 203 ? -3.106 -4.517 4.454 1.00 96.81 203 TYR A N 1
ATOM 1616 C CA . TYR A 1 203 ? -3.406 -4.128 3.078 1.00 96.81 203 TYR A CA 1
ATOM 1617 C C . TYR A 1 203 ? -3.785 -5.303 2.184 1.00 96.81 203 TYR A C 1
ATOM 1619 O O . TYR A 1 203 ? -3.518 -6.458 2.493 1.00 96.81 203 TYR A O 1
ATOM 1627 N N . PHE A 1 204 ? -4.406 -5.008 1.042 1.00 93.75 204 PHE A N 1
ATOM 1628 C CA . PHE A 1 204 ? -4.757 -6.026 0.051 1.00 93.75 204 PHE A CA 1
ATOM 1629 C C . PHE A 1 204 ? -3.517 -6.337 -0.791 1.00 93.75 204 PHE A C 1
ATOM 1631 O O . PHE A 1 204 ? -2.983 -5.432 -1.433 1.00 93.75 204 PHE A O 1
ATOM 1638 N N . SER A 1 205 ? -3.081 -7.595 -0.805 1.00 91.31 205 SER A N 1
ATOM 1639 C CA . SER A 1 205 ? -1.868 -8.056 -1.508 1.00 91.31 205 SER A CA 1
ATOM 1640 C C . SER A 1 205 ? -1.858 -7.720 -3.006 1.00 91.31 205 SER A C 1
ATOM 1642 O O . SER A 1 205 ? -0.822 -7.356 -3.548 1.00 91.31 205 SER A O 1
ATOM 1644 N N . GLU A 1 206 ? -3.028 -7.718 -3.650 1.00 85.50 206 GLU A N 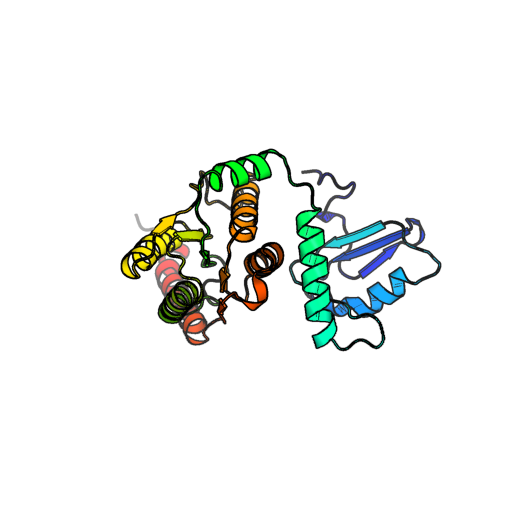1
ATOM 1645 C CA . GLU A 1 206 ? -3.210 -7.357 -5.067 1.00 85.50 206 GLU A CA 1
ATOM 1646 C C . GLU A 1 206 ? -3.086 -5.847 -5.356 1.00 85.50 206 GLU A C 1
ATOM 1648 O O . GLU A 1 206 ? -3.182 -5.399 -6.505 1.00 85.50 206 GLU A O 1
ATOM 1653 N N . SER A 1 207 ? -2.934 -5.018 -4.320 1.00 88.19 207 SER A N 1
ATOM 1654 C CA . SER A 1 207 ? -2.786 -3.574 -4.463 1.00 88.19 207 SER A CA 1
ATOM 1655 C C . SER A 1 207 ? -1.313 -3.186 -4.511 1.00 88.19 207 SER A C 1
ATOM 1657 O O . SER A 1 207 ? -0.698 -2.951 -3.471 1.00 88.19 207 SER A O 1
ATOM 1659 N N . THR A 1 208 ? -0.774 -3.015 -5.722 1.00 86.62 208 THR A N 1
ATOM 1660 C CA . THR A 1 208 ? 0.595 -2.508 -5.946 1.00 86.62 208 THR A CA 1
ATOM 1661 C C . THR A 1 208 ? 0.875 -1.229 -5.158 1.00 86.62 208 THR A C 1
ATOM 1663 O O . THR A 1 208 ? 1.900 -1.128 -4.498 1.00 86.62 208 THR A O 1
ATOM 1666 N N . PHE A 1 209 ? -0.086 -0.301 -5.116 1.00 90.62 209 PHE A N 1
ATOM 1667 C CA . PHE A 1 209 ? -0.018 0.916 -4.303 1.00 90.62 209 PHE A CA 1
ATOM 1668 C C . PHE A 1 209 ? 0.330 0.636 -2.833 1.00 90.62 209 PHE A C 1
ATOM 1670 O O . PHE A 1 209 ? 1.205 1.281 -2.262 1.00 90.62 209 PHE A O 1
ATOM 1677 N N . ALA A 1 210 ? -0.343 -0.339 -2.220 1.00 92.94 210 ALA A N 1
ATOM 1678 C CA . ALA A 1 210 ? -0.176 -0.631 -0.802 1.00 92.94 210 ALA A CA 1
ATOM 1679 C C . ALA A 1 210 ? 1.074 -1.467 -0.529 1.00 92.94 210 ALA A C 1
ATOM 1681 O O . ALA A 1 210 ? 1.738 -1.259 0.484 1.00 92.94 210 ALA A O 1
ATOM 1682 N N . VAL A 1 211 ? 1.421 -2.360 -1.459 1.00 92.81 211 VAL A N 1
ATOM 1683 C CA . VAL A 1 211 ? 2.691 -3.085 -1.422 1.00 92.81 211 VAL A CA 1
ATOM 1684 C C . VAL A 1 211 ? 3.856 -2.095 -1.409 1.00 92.81 211 VAL A C 1
ATOM 1686 O O . VAL A 1 211 ? 4.702 -2.170 -0.520 1.00 92.81 211 VAL A O 1
ATOM 1689 N N . GLU A 1 212 ? 3.875 -1.125 -2.329 1.00 92.88 212 GLU A N 1
ATOM 1690 C CA . GLU A 1 212 ? 4.955 -0.134 -2.368 1.00 92.88 212 GLU A CA 1
ATOM 1691 C C . GLU A 1 212 ? 4.930 0.807 -1.161 1.00 92.88 212 GLU A C 1
ATOM 1693 O O . GLU A 1 212 ? 5.989 1.216 -0.698 1.00 92.88 212 GLU A O 1
ATOM 1698 N N . ALA A 1 213 ? 3.758 1.107 -0.590 1.00 95.25 213 ALA A N 1
ATOM 1699 C CA . ALA A 1 213 ? 3.685 1.872 0.656 1.00 95.25 213 ALA A CA 1
ATOM 1700 C C . ALA A 1 213 ? 4.323 1.108 1.833 1.00 95.25 213 ALA A C 1
ATOM 1702 O O . ALA A 1 213 ? 5.070 1.689 2.620 1.00 95.25 213 ALA A O 1
ATOM 1703 N N . ALA A 1 214 ? 4.090 -0.206 1.932 1.00 96.56 214 ALA A N 1
ATOM 1704 C CA . ALA A 1 214 ? 4.714 -1.053 2.950 1.00 96.56 214 ALA A CA 1
ATOM 1705 C C . ALA A 1 214 ? 6.240 -1.171 2.759 1.00 96.56 214 ALA A C 1
ATOM 1707 O O . ALA A 1 214 ? 6.988 -1.201 3.744 1.00 96.56 214 ALA A O 1
ATOM 1708 N N . VAL A 1 215 ? 6.707 -1.202 1.503 1.00 94.88 215 VAL A N 1
ATOM 1709 C CA . VAL A 1 215 ? 8.137 -1.128 1.157 1.00 94.88 215 VAL A CA 1
ATOM 1710 C C . VAL A 1 215 ? 8.718 0.229 1.559 1.00 94.88 215 VAL A C 1
ATOM 1712 O O . VAL A 1 215 ? 9.724 0.261 2.263 1.00 94.88 215 VAL A O 1
ATOM 1715 N N . ALA A 1 216 ? 8.067 1.339 1.197 1.00 95.12 216 ALA A N 1
ATOM 1716 C CA . ALA A 1 216 ? 8.500 2.695 1.542 1.00 95.12 216 ALA A CA 1
ATOM 1717 C C . ALA A 1 216 ? 8.613 2.904 3.064 1.00 95.12 216 ALA A C 1
ATOM 1719 O O . ALA A 1 216 ? 9.589 3.488 3.538 1.00 95.12 216 ALA A O 1
ATOM 1720 N N . ALA A 1 217 ? 7.683 2.333 3.837 1.00 95.12 217 ALA A N 1
ATOM 1721 C CA . ALA A 1 217 ? 7.737 2.335 5.298 1.00 95.12 217 ALA A CA 1
ATOM 1722 C C . ALA A 1 217 ? 8.925 1.553 5.881 1.00 95.12 217 ALA A C 1
ATOM 1724 O O . ALA A 1 217 ? 9.321 1.768 7.028 1.00 95.12 217 ALA A O 1
ATOM 1725 N N . GLY A 1 218 ? 9.518 0.627 5.121 1.00 94.94 218 GLY A N 1
ATOM 1726 C CA . GLY A 1 218 ? 10.452 -0.357 5.671 1.00 94.94 218 GLY A CA 1
ATOM 1727 C C . GLY A 1 218 ? 9.791 -1.281 6.692 1.00 94.94 218 GLY A C 1
ATOM 1728 O O . GLY A 1 218 ? 10.440 -1.764 7.620 1.00 94.94 218 GLY A O 1
ATOM 1729 N N . ALA A 1 219 ? 8.479 -1.472 6.561 1.00 92.50 219 ALA A N 1
ATOM 1730 C CA . ALA A 1 219 ? 7.668 -2.298 7.442 1.00 92.50 219 ALA A CA 1
ATOM 1731 C C . ALA A 1 219 ? 7.123 -3.537 6.723 1.00 92.50 219 ALA A C 1
ATOM 1733 O O . ALA A 1 219 ? 6.290 -4.238 7.292 1.00 92.50 219 ALA A O 1
ATOM 1734 N N . TYR A 1 220 ? 7.579 -3.815 5.496 1.00 93.12 220 TYR A N 1
ATOM 1735 C CA . TYR A 1 220 ? 7.047 -4.870 4.634 1.00 93.12 220 TYR A CA 1
ATOM 1736 C C . TYR A 1 220 ? 6.939 -6.230 5.339 1.00 93.12 220 TYR A C 1
ATOM 1738 O O . TYR A 1 220 ? 5.837 -6.758 5.455 1.00 93.12 220 TYR A O 1
ATOM 1746 N N . ASP A 1 221 ? 8.036 -6.740 5.911 1.00 93.31 221 ASP A N 1
ATOM 1747 C CA . ASP A 1 221 ? 8.059 -8.066 6.558 1.00 93.31 221 ASP A CA 1
ATOM 1748 C C . ASP A 1 221 ? 7.272 -8.112 7.887 1.00 93.31 221 ASP A C 1
ATOM 1750 O O . ASP A 1 221 ? 6.988 -9.180 8.419 1.00 93.31 221 ASP A O 1
ATOM 1754 N N . ARG A 1 222 ? 6.911 -6.946 8.442 1.00 94.69 222 ARG A N 1
ATOM 1755 C CA . ARG A 1 222 ? 6.114 -6.801 9.677 1.00 94.69 222 ARG A CA 1
ATOM 1756 C C . ARG A 1 222 ? 4.649 -6.450 9.405 1.00 94.69 222 ARG A C 1
ATOM 1758 O O . ARG A 1 222 ? 3.887 -6.250 10.356 1.00 94.69 222 ARG A O 1
ATOM 1765 N N . SER A 1 223 ? 4.294 -6.312 8.133 1.00 97.00 223 SER A N 1
ATOM 1766 C CA . SER A 1 223 ? 2.971 -5.937 7.649 1.00 97.00 223 SER A CA 1
ATOM 1767 C C . SER A 1 223 ? 2.145 -7.178 7.304 1.00 97.00 223 SER A C 1
ATOM 1769 O O . SER A 1 223 ? 2.664 -8.284 7.209 1.00 97.00 223 SER A O 1
ATOM 1771 N N . PHE A 1 224 ? 0.845 -6.983 7.111 1.00 97.50 224 PHE A N 1
ATOM 1772 C CA . PHE A 1 224 ? -0.147 -8.032 6.913 1.00 97.50 224 PHE A CA 1
ATOM 1773 C C . PHE A 1 224 ? -0.746 -7.912 5.504 1.00 97.50 224 PHE A C 1
ATOM 1775 O O . PHE A 1 224 ? -1.770 -7.239 5.325 1.00 97.50 224 PHE A O 1
ATOM 1782 N N . PRO A 1 225 ? -0.106 -8.515 4.482 1.00 95.75 225 PRO A N 1
ATOM 1783 C CA . PRO A 1 225 ? -0.707 -8.654 3.164 1.00 95.75 225 PRO A CA 1
ATOM 1784 C C . PRO A 1 225 ? -1.884 -9.628 3.229 1.00 95.75 225 PRO A C 1
ATOM 1786 O O . PRO A 1 225 ? -1.747 -10.770 3.659 1.00 95.75 225 PRO A O 1
ATOM 1789 N N . LEU A 1 226 ? -3.046 -9.189 2.760 1.00 94.94 226 LEU A N 1
ATOM 1790 C CA . LEU A 1 226 ? -4.263 -9.989 2.735 1.00 94.94 226 LEU A CA 1
ATOM 1791 C C . LEU A 1 226 ? -4.541 -10.475 1.315 1.00 94.94 226 LEU A C 1
ATOM 1793 O O . LEU A 1 226 ? -4.644 -9.673 0.379 1.00 94.94 226 LEU A O 1
ATOM 1797 N N . ALA A 1 227 ? -4.639 -11.791 1.154 1.00 90.25 227 ALA A N 1
ATOM 1798 C CA . ALA A 1 227 ? -4.958 -12.427 -0.116 1.00 90.25 227 ALA A CA 1
ATOM 1799 C C . ALA A 1 227 ? -6.424 -12.173 -0.521 1.00 90.25 227 ALA A C 1
ATOM 1801 O O . ALA A 1 227 ? -7.294 -12.043 0.345 1.00 90.25 227 ALA A O 1
ATOM 1802 N N . PRO A 1 228 ? -6.728 -12.118 -1.828 1.00 85.25 228 PRO A N 1
ATOM 1803 C CA . PRO A 1 228 ? -8.105 -12.094 -2.298 1.00 85.25 228 PRO A CA 1
ATOM 1804 C C . PRO A 1 228 ? -8.817 -13.391 -1.897 1.00 85.25 228 PRO A C 1
ATOM 1806 O O . PRO A 1 228 ? -8.300 -14.488 -2.110 1.00 85.25 228 PRO A O 1
ATOM 1809 N N . HIS A 1 229 ? -10.036 -13.287 -1.363 1.00 80.88 229 HIS A N 1
ATOM 1810 C CA . HIS A 1 229 ? -10.799 -14.474 -0.982 1.00 80.88 229 HIS A CA 1
ATOM 1811 C C . HIS A 1 229 ? -11.689 -14.953 -2.153 1.00 80.88 229 HIS A C 1
ATOM 1813 O O . HIS A 1 229 ? -12.551 -14.194 -2.609 1.00 80.88 229 HIS A O 1
ATOM 1819 N N . PRO A 1 230 ? -11.606 -16.221 -2.613 1.00 74.56 230 PRO A N 1
ATOM 1820 C CA . PRO A 1 230 ? -12.361 -16.710 -3.780 1.00 74.56 230 PRO A CA 1
ATOM 1821 C C . PRO A 1 230 ? -13.883 -16.506 -3.690 1.00 74.56 230 PRO A C 1
ATOM 1823 O O . PRO A 1 230 ? -14.554 -16.211 -4.681 1.00 74.56 230 PRO A O 1
ATOM 1826 N N . ARG A 1 231 ? -14.448 -16.609 -2.478 1.00 70.44 231 ARG A N 1
ATOM 1827 C CA . ARG A 1 231 ? -15.881 -16.348 -2.228 1.00 70.44 231 ARG A CA 1
ATOM 1828 C C . ARG A 1 231 ? -16.280 -14.884 -2.452 1.00 70.44 231 ARG A C 1
ATOM 1830 O O . ARG A 1 231 ? -17.409 -14.634 -2.866 1.00 70.44 231 ARG A O 1
ATOM 1837 N N . GLN A 1 232 ? -15.376 -13.933 -2.215 1.00 69.31 232 GLN A N 1
ATOM 1838 C CA . GLN A 1 232 ? -15.627 -12.511 -2.461 1.00 69.31 232 GLN A CA 1
ATOM 1839 C C . GLN A 1 232 ? -15.778 -12.250 -3.963 1.00 69.31 232 GLN A C 1
ATOM 1841 O O . GLN A 1 232 ? -16.713 -11.568 -4.382 1.00 69.31 232 GLN A O 1
ATOM 1846 N N . ALA A 1 233 ? -14.924 -12.877 -4.780 1.00 64.88 233 ALA A N 1
ATOM 1847 C CA . ALA A 1 233 ? -14.992 -12.779 -6.233 1.00 64.88 233 ALA A CA 1
ATOM 1848 C C . ALA A 1 233 ? -16.334 -13.286 -6.783 1.00 64.88 233 ALA A C 1
ATOM 1850 O O . ALA A 1 233 ? -16.953 -12.631 -7.622 1.00 64.88 233 ALA A O 1
ATOM 1851 N N . ALA A 1 234 ? -16.818 -14.420 -6.268 1.00 66.75 234 ALA A N 1
ATOM 1852 C CA . ALA A 1 234 ? -18.123 -14.967 -6.633 1.00 66.75 234 ALA A CA 1
ATOM 1853 C C . ALA A 1 234 ? -19.285 -14.057 -6.189 1.00 66.75 234 ALA A C 1
ATOM 1855 O O . ALA A 1 234 ? -20.204 -13.801 -6.968 1.00 66.75 234 ALA A O 1
ATOM 1856 N N . ALA A 1 235 ? -19.233 -13.520 -4.966 1.00 68.00 235 ALA A N 1
ATOM 1857 C CA . ALA A 1 235 ? -20.276 -12.649 -4.426 1.00 68.00 235 ALA A CA 1
ATOM 1858 C C . ALA A 1 235 ? -20.384 -11.308 -5.175 1.00 68.00 235 ALA A C 1
ATOM 1860 O O . ALA A 1 235 ? -21.493 -10.838 -5.436 1.00 68.00 235 ALA A O 1
ATOM 1861 N N . VAL A 1 236 ? -19.252 -10.701 -5.549 1.00 64.50 236 VAL A N 1
ATOM 1862 C CA . VAL A 1 236 ? -19.233 -9.455 -6.333 1.00 64.50 236 VAL A CA 1
ATOM 1863 C C . VAL A 1 236 ? -19.790 -9.693 -7.736 1.00 64.50 236 VAL A C 1
ATOM 1865 O O . VAL A 1 236 ? -20.699 -8.968 -8.135 1.00 64.50 236 VAL A O 1
ATOM 1868 N N . LYS A 1 237 ? -19.366 -10.762 -8.428 1.00 61.25 237 LYS A N 1
ATOM 1869 C CA . LYS A 1 237 ? -19.945 -11.150 -9.729 1.00 61.25 237 LYS A CA 1
ATOM 1870 C C . LYS A 1 237 ? -21.455 -11.391 -9.645 1.00 61.25 237 LYS A C 1
ATOM 1872 O O . LYS A 1 237 ? -22.203 -10.949 -10.512 1.00 61.25 237 LYS A O 1
ATOM 1877 N N . GLY A 1 238 ? -21.923 -12.046 -8.580 1.00 61.22 238 GLY A N 1
ATOM 1878 C CA . GLY A 1 238 ? -23.353 -12.255 -8.337 1.00 61.22 238 GLY A CA 1
ATOM 1879 C C . GLY A 1 238 ? -24.123 -10.942 -8.160 1.00 61.22 238 GLY A C 1
ATOM 1880 O O . GLY A 1 238 ? -25.173 -10.754 -8.770 1.00 61.22 238 GLY A O 1
ATOM 1881 N N . ARG A 1 239 ? -23.587 -9.995 -7.379 1.00 66.94 239 ARG A N 1
ATOM 1882 C CA . ARG A 1 239 ? -24.191 -8.661 -7.209 1.00 66.94 239 ARG A CA 1
ATOM 1883 C C . ARG A 1 239 ? -24.201 -7.854 -8.503 1.00 66.94 239 ARG A C 1
ATOM 1885 O O . ARG A 1 239 ? -25.187 -7.171 -8.764 1.00 66.94 239 ARG A O 1
ATOM 1892 N N . GLU A 1 240 ? -23.148 -7.932 -9.312 1.00 63.53 240 GLU A N 1
ATOM 1893 C CA . GLU A 1 240 ? -23.098 -7.285 -10.627 1.00 63.53 240 GLU A CA 1
ATOM 1894 C C . GLU A 1 240 ? -24.135 -7.866 -11.586 1.00 63.53 240 GLU A C 1
ATOM 1896 O O . GLU A 1 240 ? -24.832 -7.097 -12.240 1.00 63.53 240 GLU A O 1
ATOM 1901 N N . LEU A 1 241 ? -24.312 -9.191 -11.611 1.00 60.44 241 LEU A N 1
ATOM 1902 C CA . LEU A 1 241 ? -25.356 -9.854 -12.398 1.00 60.44 241 LEU A CA 1
ATOM 1903 C C . LEU A 1 241 ? -26.761 -9.445 -11.951 1.00 60.44 241 LEU A C 1
ATOM 1905 O O . LEU A 1 241 ? -27.597 -9.126 -12.791 1.00 60.44 241 LEU A O 1
ATOM 1909 N N . ILE A 1 242 ? -27.017 -9.388 -10.642 1.00 63.84 242 ILE A N 1
ATOM 1910 C CA . ILE A 1 242 ? -28.302 -8.922 -10.101 1.00 63.84 242 ILE A CA 1
ATOM 1911 C C . ILE A 1 242 ? -28.525 -7.450 -10.461 1.00 63.84 242 ILE A C 1
ATOM 1913 O O . ILE A 1 242 ? -29.593 -7.087 -10.945 1.00 63.84 242 ILE A O 1
ATOM 1917 N N . ARG A 1 243 ? -27.516 -6.590 -10.286 1.00 61.31 243 ARG A N 1
ATOM 1918 C CA . ARG A 1 243 ? -27.604 -5.168 -10.646 1.00 61.31 243 ARG A CA 1
ATOM 1919 C C . ARG A 1 243 ? -27.811 -4.988 -12.148 1.00 61.31 243 ARG A C 1
ATOM 1921 O O . ARG A 1 243 ? -28.594 -4.129 -12.549 1.00 61.31 243 ARG A O 1
ATOM 1928 N N . ALA A 1 244 ? -27.147 -5.787 -12.978 1.00 53.66 244 ALA A N 1
ATOM 1929 C CA . ALA A 1 244 ? -27.354 -5.814 -14.418 1.00 53.66 244 ALA A CA 1
ATOM 1930 C C . ALA A 1 244 ? -28.790 -6.234 -14.738 1.00 53.66 244 ALA A C 1
ATOM 1932 O O . ALA A 1 244 ? -29.470 -5.481 -15.415 1.00 53.66 244 ALA A O 1
ATOM 1933 N N . ALA A 1 245 ? -29.296 -7.328 -14.166 1.00 58.94 245 ALA A N 1
ATOM 1934 C CA . ALA A 1 245 ? -30.669 -7.792 -14.365 1.00 58.94 245 ALA A CA 1
ATOM 1935 C C . ALA A 1 245 ? -31.726 -6.765 -13.917 1.00 58.94 245 ALA A C 1
ATOM 1937 O O . ALA A 1 245 ? -32.713 -6.563 -14.613 1.00 58.94 245 ALA A O 1
ATOM 1938 N N . VAL A 1 246 ? -31.502 -6.064 -12.801 1.00 64.56 246 VAL A N 1
ATOM 1939 C CA . VAL A 1 246 ? -32.403 -5.013 -12.290 1.00 64.56 246 VAL A CA 1
ATOM 1940 C C . VAL A 1 246 ? -32.365 -3.755 -13.157 1.00 64.56 246 VAL A C 1
ATOM 1942 O O . VAL A 1 246 ? -33.389 -3.118 -13.379 1.00 64.56 246 VAL A O 1
ATOM 1945 N N . THR A 1 247 ? -31.190 -3.377 -13.661 1.00 56.59 247 THR A N 1
ATOM 1946 C CA . THR A 1 247 ? -31.040 -2.168 -14.489 1.00 56.59 247 THR A CA 1
ATOM 1947 C C . THR A 1 247 ? -31.267 -2.425 -15.980 1.00 56.59 247 THR A C 1
ATOM 1949 O O . THR A 1 247 ? -31.415 -1.469 -16.735 1.00 56.59 247 THR A O 1
ATOM 1952 N N . TYR A 1 248 ? -31.328 -3.684 -16.417 1.00 45.78 248 TYR A N 1
ATOM 1953 C CA . TYR A 1 248 ? -31.546 -4.083 -17.808 1.00 45.78 248 TYR A CA 1
ATOM 1954 C C . TYR A 1 248 ? -32.887 -3.570 -18.375 1.00 45.78 248 TYR A C 1
ATOM 1956 O O . TYR A 1 248 ? -32.853 -2.927 -19.425 1.00 45.78 248 TYR A O 1
ATOM 1964 N N . PRO A 1 249 ? -34.041 -3.690 -17.679 1.00 58.41 249 PRO A N 1
ATOM 1965 C CA . PRO A 1 249 ? -35.310 -3.115 -18.142 1.00 58.41 249 PRO A CA 1
ATOM 1966 C C . PRO A 1 249 ? -35.276 -1.585 -18.277 1.00 58.41 249 PRO A C 1
ATOM 1968 O O . PRO A 1 249 ? -35.876 -1.028 -19.193 1.00 58.41 249 PRO A O 1
ATOM 1971 N N . MET A 1 250 ? -34.542 -0.900 -17.390 1.00 55.09 250 MET A N 1
ATOM 1972 C CA . MET A 1 250 ? -34.403 0.564 -17.410 1.00 55.09 250 MET A CA 1
ATOM 1973 C C . MET A 1 250 ? -33.483 1.048 -18.541 1.00 55.09 250 MET A C 1
ATOM 1975 O O . MET A 1 250 ? -33.710 2.118 -19.095 1.00 55.09 250 MET A O 1
ATOM 1979 N N . ARG A 1 251 ? -32.463 0.262 -18.914 1.00 49.16 251 ARG A N 1
ATOM 1980 C CA . ARG A 1 251 ? -31.540 0.576 -20.023 1.00 49.16 251 ARG A CA 1
ATOM 1981 C C . ARG A 1 251 ? -32.106 0.236 -21.403 1.00 49.16 251 ARG A C 1
ATOM 1983 O O . ARG A 1 251 ? -31.635 0.792 -22.389 1.00 49.16 251 ARG A O 1
ATOM 1990 N N . HIS A 1 252 ? -33.098 -0.650 -21.471 1.00 53.75 252 HIS A N 1
ATOM 1991 C CA . HIS A 1 252 ? -33.737 -1.086 -22.717 1.00 53.75 252 HIS A CA 1
ATOM 1992 C C . HIS A 1 252 ? -35.163 -0.537 -22.913 1.00 53.75 252 HIS A C 1
ATOM 1994 O O . HIS A 1 252 ? -35.905 -1.039 -23.751 1.00 53.75 252 HIS A O 1
ATOM 2000 N N . GLY A 1 253 ? -35.531 0.529 -22.189 1.00 47.84 253 GLY A N 1
ATOM 2001 C CA . GLY A 1 253 ? -36.695 1.360 -22.522 1.00 47.84 253 GLY A CA 1
ATOM 2002 C C . GLY A 1 253 ? -38.066 0.739 -22.242 1.00 47.84 253 GLY A C 1
ATOM 2003 O O . GLY A 1 253 ? -39.064 1.225 -22.757 1.00 47.84 253 GLY A O 1
ATOM 2004 N N . TRP A 1 254 ? -38.165 -0.304 -21.413 1.00 52.62 254 TRP A N 1
ATOM 2005 C CA . TRP A 1 254 ? -39.457 -0.960 -21.144 1.00 52.62 254 TRP A CA 1
ATOM 2006 C C . TRP A 1 254 ? -40.420 -0.119 -20.286 1.00 52.62 254 TRP A C 1
ATOM 2008 O O . TRP A 1 254 ? -41.592 -0.462 -20.179 1.00 52.62 254 TRP A O 1
ATOM 2018 N N . PHE A 1 255 ? -39.945 0.993 -19.712 1.00 51.81 255 PHE A N 1
ATOM 2019 C CA . PHE A 1 255 ? -40.745 1.926 -18.907 1.00 51.81 255 PHE A CA 1
ATOM 2020 C C . PHE A 1 255 ? -40.832 3.349 -19.481 1.00 51.81 255 PHE A C 1
ATOM 2022 O O . PHE A 1 255 ? -41.294 4.253 -18.791 1.00 51.81 255 PHE A O 1
ATOM 2029 N N . SER A 1 256 ? -40.446 3.578 -20.741 1.00 47.12 256 SER A N 1
ATOM 2030 C CA . SER A 1 256 ? -40.834 4.812 -21.437 1.00 47.12 256 SER A CA 1
ATOM 2031 C C . SER A 1 256 ? -42.228 4.640 -22.039 1.00 47.12 256 SER A C 1
ATOM 2033 O O . SER A 1 256 ? -42.383 4.412 -23.237 1.00 47.12 256 SER A O 1
ATOM 2035 N N . SER A 1 257 ? -43.244 4.718 -21.184 1.00 47.56 257 SER A N 1
ATOM 2036 C CA . SER A 1 257 ? -44.626 4.950 -21.593 1.00 47.56 257 SER A CA 1
ATOM 2037 C C . SER A 1 257 ? -45.305 5.860 -20.572 1.00 47.56 257 SER A C 1
ATOM 2039 O O . SER A 1 257 ? -45.926 5.375 -19.625 1.00 47.56 257 SER A O 1
ATOM 2041 N N . GLN A 1 258 ? -45.112 7.167 -20.741 1.00 40.81 258 GLN A N 1
ATOM 2042 C CA . GLN A 1 258 ? -46.163 8.178 -20.934 1.00 40.81 258 GLN A CA 1
ATOM 2043 C C . GLN A 1 258 ? -45.526 9.555 -21.126 1.00 40.81 258 GLN A C 1
ATOM 2045 O O . GLN A 1 258 ? -44.565 9.868 -20.390 1.00 40.81 258 GLN A O 1
#

Radius of gyration: 21.64 Å; chains: 1; bounding box: 74×37×55 Å

pLDDT: mean 82.66, std 15.12, range [31.73, 98.69]

Secondary structure (DSSP, 8-state):
---TTSS-GGGSPSEEEEETTTTEEEEE-TTT-SGGGHHHHHHHHHSTT--SEEEEE-SS----PPTT--HHHHHHHHHHHHHHHHHH----HHHHHHHHHHHTTPPP-EEEEE--STTGGGPPPHHHHHHHHHHHHHTT---EEEEEESSHHHHHHHHHHHHHTT-EEE----S---TTSHHHHHHHHHHHHHHTT-SEEEEETT-HHHHHHHHHTT-GGGSEEEPPPHHHHHHHHHHHHHHHHHHHHHHTTTT---